Protein AF-A0AAW1GW75-F1 (afdb_monomer_lite)

InterPro domains:
  IPR006564 Zinc finger, PMZ-type [SM00575] (1-28)
  IPR007527 Zinc finger, SWIM-type [PF04434] (2-25)
  IPR007527 Zinc finger, SWIM-type [PS50966] (1-26)

Radius of gyration: 37.28 Å; chains: 1; bounding box: 77×62×95 Å

Foldseek 3Di:
DDDPVCCCVVPLADDPVNVVVCVVVVNPDDDPVSVDPVNDPPPPVVPVPPPDDPPPPPDDDPDPVNVVVVVVSVVVVVLCVVCVPDDPVSVVVVVVVVVVVVVVVVVVDPPQDPQNVVCVVVVHHDDPDDDDDPDDDDCDVPNDDDDDDPVVVVVVLVPDFFDQAPAPRDRHSDHVVPDPDPGDDD

pLDDT: mean 78.08, std 14.88, range [34.75, 95.62]

Secondary structure (DSSP, 8-state):
---TT-HHHHHSS--HHHHHHHHHTT--S--GGG--GGG-GGGGGGGGTTTS-----------HHHHHHHHHHHHHHHHHHHHHTS-HHHHHHHHHHHHHHHHHHHHHS----HHHHHHHHHTSPPPSS---PPPPPP--TT-SPPPPPHHHHHHHHHTSPPEE-TTT--EES--GGG-SSPP---

Structure (mmCIF, N/CA/C/O backbone):
data_AF-A0AAW1GW75-F1
#
_entry.id   AF-A0AAW1GW75-F1
#
loop_
_atom_site.group_PDB
_atom_site.id
_atom_site.type_symbol
_atom_site.label_atom_id
_atom_site.label_alt_id
_atom_site.label_comp_id
_atom_site.label_asym_id
_atom_site.label_entity_id
_atom_site.label_seq_id
_atom_site.pdbx_PDB_ins_code
_atom_site.Cartn_x
_atom_site.Cartn_y
_atom_site.Cartn_z
_atom_site.occupancy
_atom_site.B_iso_or_equiv
_atom_site.auth_seq_id
_atom_site.auth_comp_id
_atom_site.auth_asym_id
_atom_site.auth_atom_id
_atom_site.pdbx_PDB_model_num
ATOM 1 N N . MET A 1 1 ? -0.712 -32.432 -6.625 1.00 68.50 1 MET A N 1
ATOM 2 C CA . MET A 1 1 ? -0.057 -32.214 -7.936 1.00 68.50 1 MET A CA 1
ATOM 3 C C . MET A 1 1 ? 1.292 -31.550 -7.709 1.00 68.50 1 MET A C 1
ATOM 5 O O . MET A 1 1 ? 1.325 -30.547 -7.013 1.00 68.50 1 MET A O 1
ATOM 9 N N . ARG A 1 2 ? 2.397 -32.099 -8.228 1.00 79.31 2 ARG A N 1
ATOM 10 C CA . ARG A 1 2 ? 3.731 -31.467 -8.163 1.00 79.31 2 ARG A CA 1
ATOM 11 C C . ARG A 1 2 ? 4.250 -31.261 -9.582 1.00 79.31 2 ARG A C 1
ATOM 13 O O . ARG A 1 2 ? 4.258 -32.205 -10.364 1.00 79.31 2 ARG A O 1
ATOM 20 N N . CYS A 1 3 ? 4.660 -30.037 -9.910 1.00 86.75 3 CYS A N 1
ATOM 21 C CA . CYS A 1 3 ? 5.251 -29.702 -11.208 1.00 86.75 3 CYS A CA 1
ATOM 22 C C . CYS A 1 3 ? 6.766 -29.577 -11.067 1.00 86.75 3 CYS A C 1
ATOM 24 O O . CYS A 1 3 ? 7.247 -28.865 -10.188 1.00 86.75 3 CYS A O 1
ATOM 26 N N . SER A 1 4 ? 7.530 -30.153 -11.995 1.00 91.56 4 SER A N 1
ATOM 27 C CA . SE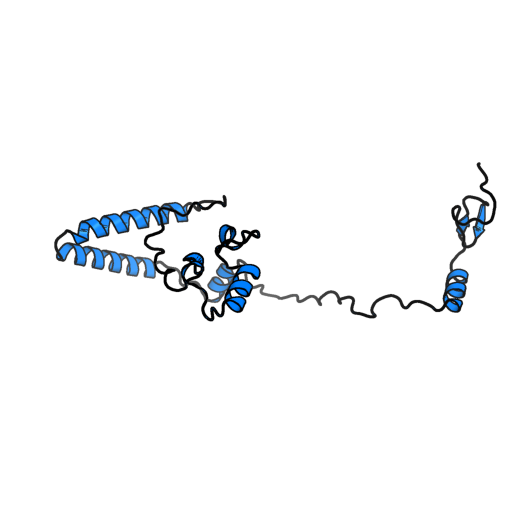R A 1 4 ? 8.989 -29.956 -12.066 1.00 91.56 4 SER A CA 1
ATOM 28 C C . SER A 1 4 ? 9.395 -28.481 -12.206 1.00 91.56 4 SER A C 1
ATOM 30 O O . SER A 1 4 ? 10.475 -28.088 -11.777 1.00 91.56 4 SER A O 1
ATOM 32 N N . CYS A 1 5 ? 8.503 -27.645 -12.744 1.00 91.94 5 CYS A N 1
ATOM 33 C CA . CYS A 1 5 ? 8.680 -26.204 -12.890 1.00 91.94 5 CYS A CA 1
ATOM 34 C C . CYS A 1 5 ? 8.676 -25.414 -11.569 1.00 91.94 5 CYS A C 1
ATOM 36 O O . CYS A 1 5 ? 9.102 -24.260 -11.557 1.00 91.94 5 CYS A O 1
ATOM 38 N N . ARG A 1 6 ? 8.171 -26.004 -10.477 1.00 87.44 6 ARG A N 1
ATOM 39 C CA . ARG A 1 6 ? 8.120 -25.430 -9.122 1.00 87.44 6 ARG A CA 1
ATOM 40 C C . ARG A 1 6 ? 7.476 -24.038 -8.985 1.00 87.44 6 ARG A C 1
ATOM 42 O O . ARG A 1 6 ? 7.757 -23.313 -8.034 1.00 87.44 6 ARG A O 1
ATOM 49 N N . LEU A 1 7 ? 6.657 -23.610 -9.950 1.00 87.06 7 LEU A N 1
ATOM 50 C CA . LEU A 1 7 ? 6.058 -22.268 -9.935 1.00 87.06 7 LEU A CA 1
ATOM 51 C C . LEU A 1 7 ? 5.052 -22.111 -8.791 1.00 87.06 7 LEU A C 1
ATOM 53 O O . LEU A 1 7 ? 4.994 -21.053 -8.171 1.00 87.06 7 LEU A O 1
ATOM 57 N N . TYR A 1 8 ? 4.291 -23.169 -8.507 1.00 86.69 8 TYR A N 1
ATOM 58 C CA . TYR A 1 8 ? 3.334 -23.170 -7.410 1.00 86.69 8 TYR A CA 1
ATOM 59 C C . TYR A 1 8 ? 4.057 -23.064 -6.065 1.00 86.69 8 TYR A C 1
ATOM 61 O O . TYR A 1 8 ? 3.688 -22.261 -5.222 1.00 86.69 8 TYR A O 1
ATOM 69 N N . GLU A 1 9 ? 5.159 -23.787 -5.902 1.00 85.69 9 GLU A N 1
ATOM 70 C CA . GLU A 1 9 ? 5.990 -23.764 -4.703 1.00 85.69 9 GLU A CA 1
ATOM 71 C C . GLU A 1 9 ? 6.686 -22.408 -4.498 1.00 85.69 9 GLU A C 1
ATOM 73 O O . GLU A 1 9 ? 6.898 -22.000 -3.362 1.00 85.69 9 GLU A O 1
ATOM 78 N N . ARG A 1 10 ? 7.031 -21.697 -5.580 1.00 83.38 10 ARG A N 1
ATOM 79 C CA . ARG A 1 10 ? 7.684 -20.376 -5.514 1.00 83.38 10 ARG A CA 1
ATOM 80 C C . ARG A 1 10 ? 6.701 -19.224 -5.311 1.00 83.38 10 ARG A C 1
ATOM 82 O O . ARG A 1 10 ? 6.972 -18.329 -4.521 1.00 83.38 10 ARG A O 1
ATOM 89 N N . ASN A 1 11 ? 5.581 -19.236 -6.033 1.00 82.38 11 ASN A N 1
ATOM 90 C CA . ASN A 1 11 ? 4.689 -18.076 -6.152 1.00 82.38 11 ASN A CA 1
ATOM 91 C C . ASN A 1 11 ? 3.269 -18.342 -5.623 1.00 82.38 11 ASN A C 1
ATOM 93 O O . ASN A 1 11 ? 2.452 -17.426 -5.560 1.00 82.38 11 ASN A O 1
ATOM 97 N N . GLY A 1 12 ? 2.935 -19.586 -5.274 1.00 81.75 12 GLY A N 1
ATOM 98 C CA . GLY A 1 12 ? 1.585 -19.987 -4.868 1.00 81.75 12 GLY A CA 1
ATOM 99 C C . GLY A 1 12 ? 0.558 -19.966 -6.003 1.00 81.75 12 GLY A C 1
ATOM 100 O O . GLY A 1 12 ? -0.633 -20.016 -5.721 1.00 81.75 12 GLY A O 1
ATOM 101 N N . ILE A 1 13 ? 0.997 -19.856 -7.265 1.00 85.94 13 ILE A N 1
ATOM 102 C CA . ILE A 1 13 ? 0.126 -19.798 -8.450 1.00 85.94 13 ILE A CA 1
ATOM 103 C C . ILE A 1 13 ? 0.293 -21.085 -9.271 1.00 85.94 13 ILE A C 1
ATOM 105 O O . ILE A 1 13 ? 1.431 -21.453 -9.592 1.00 85.94 13 ILE A O 1
ATOM 109 N N . PRO A 1 14 ? -0.802 -21.765 -9.658 1.00 88.75 14 PRO A N 1
ATOM 110 C CA . PRO A 1 14 ? -0.745 -22.895 -10.578 1.00 88.75 14 PRO A CA 1
ATOM 111 C C . PRO A 1 14 ? -0.081 -22.508 -11.901 1.00 88.75 14 PRO A C 1
ATOM 113 O O . PRO A 1 14 ? -0.445 -21.529 -12.547 1.00 88.75 14 PRO A O 1
ATOM 116 N N . CYS A 1 15 ? 0.910 -23.283 -12.332 1.00 91.31 15 CYS A N 1
ATOM 117 C CA . CYS A 1 15 ? 1.520 -23.077 -13.641 1.00 91.31 15 CYS A CA 1
ATOM 118 C C . CYS A 1 15 ? 0.630 -23.602 -14.766 1.00 91.31 15 CYS A C 1
ATOM 120 O O . CYS A 1 15 ? -0.220 -24.466 -14.553 1.00 91.31 15 CYS A O 1
ATOM 122 N N . ARG A 1 16 ? 0.944 -23.196 -16.003 1.00 92.56 16 ARG A N 1
ATOM 123 C CA . ARG A 1 16 ? 0.309 -23.747 -17.210 1.00 92.56 16 ARG A CA 1
ATOM 124 C C . ARG A 1 16 ? 0.314 -25.282 -17.265 1.00 92.56 16 ARG A C 1
ATOM 126 O O . ARG A 1 16 ? -0.621 -25.858 -17.794 1.00 92.56 16 ARG A O 1
ATOM 133 N N . HIS A 1 17 ? 1.335 -25.948 -16.711 1.00 94.00 17 HIS A N 1
ATOM 134 C CA . HIS A 1 17 ? 1.418 -27.414 -16.719 1.00 94.00 17 HIS A CA 1
ATOM 135 C C . HIS A 1 17 ? 0.390 -28.051 -15.776 1.00 94.00 17 HIS A C 1
ATOM 137 O O . HIS A 1 17 ? -0.215 -29.058 -16.120 1.00 94.00 17 HIS A O 1
ATOM 143 N N . ILE A 1 18 ? 0.183 -27.451 -14.599 1.00 91.06 18 ILE A N 1
ATOM 144 C CA . ILE A 1 18 ? -0.822 -27.897 -13.628 1.00 91.06 18 ILE A CA 1
ATOM 145 C C . ILE A 1 18 ? -2.223 -27.617 -14.175 1.00 91.06 18 ILE A C 1
ATOM 147 O O . ILE A 1 18 ? -3.067 -28.500 -14.131 1.00 91.06 18 ILE A O 1
ATOM 151 N N . LEU A 1 19 ? -2.448 -26.430 -14.749 1.00 90.69 19 LEU A N 1
ATOM 152 C CA . LEU A 1 19 ? -3.737 -26.072 -15.350 1.00 90.69 19 LEU A CA 1
ATOM 153 C C . LEU A 1 19 ? -4.100 -27.002 -16.513 1.00 90.69 19 LEU A C 1
ATOM 155 O O . LEU A 1 19 ? -5.224 -27.482 -16.586 1.00 90.69 19 LEU A O 1
ATOM 159 N N . TRP A 1 20 ? -3.135 -27.318 -17.378 1.00 91.56 20 TRP A N 1
ATOM 160 C CA . TRP A 1 20 ? -3.343 -28.269 -18.468 1.00 91.56 20 TRP A CA 1
ATOM 161 C C . TRP A 1 20 ? -3.660 -29.683 -17.953 1.00 91.56 20 TRP A C 1
ATOM 163 O O . TRP A 1 20 ? -4.583 -30.328 -18.443 1.00 91.56 20 TRP A O 1
ATOM 173 N N . LEU A 1 21 ? -2.973 -30.149 -16.904 1.00 91.00 21 LEU A N 1
ATOM 174 C CA . LEU A 1 21 ? -3.310 -31.418 -16.250 1.00 91.00 21 LEU A CA 1
ATOM 175 C C . LEU A 1 21 ? -4.742 -31.418 -15.697 1.00 91.00 21 LEU A C 1
ATOM 177 O O . LEU A 1 21 ? -5.448 -32.403 -15.887 1.00 91.00 21 LEU A O 1
ATOM 181 N N . CYS A 1 22 ? -5.192 -30.323 -15.074 1.00 88.88 22 CYS A N 1
ATOM 182 C CA . CYS A 1 22 ? -6.580 -30.192 -14.625 1.00 88.88 22 CYS A CA 1
ATOM 183 C C . CYS A 1 22 ? -7.557 -30.368 -15.795 1.00 88.88 22 CYS A C 1
ATOM 185 O O . CYS A 1 22 ? -8.478 -31.176 -15.697 1.00 88.88 22 CYS A O 1
ATOM 187 N N . THR A 1 23 ? -7.300 -29.710 -16.931 1.00 88.62 23 THR A N 1
ATOM 188 C CA . THR A 1 23 ? -8.148 -29.853 -18.126 1.00 88.62 23 THR A CA 1
ATOM 189 C C . THR A 1 23 ? -8.157 -31.277 -18.687 1.00 88.62 23 THR A C 1
ATOM 191 O O . THR A 1 23 ? -9.209 -31.773 -19.075 1.00 88.62 23 THR A O 1
ATOM 194 N N . CYS A 1 24 ? -7.020 -31.981 -18.676 1.00 90.19 24 CYS A N 1
ATOM 195 C CA . CYS A 1 24 ? -6.940 -33.370 -19.143 1.00 90.19 24 CYS A CA 1
ATOM 196 C C . CYS A 1 24 ? -7.684 -34.356 -18.237 1.00 90.19 24 CYS A C 1
ATOM 198 O O . CYS A 1 24 ? -8.121 -35.405 -18.701 1.00 90.19 24 CYS A O 1
ATOM 200 N N . HIS A 1 25 ? -7.817 -34.026 -16.954 1.00 88.56 25 HIS A N 1
ATOM 201 C CA . HIS A 1 25 ? -8.533 -34.834 -15.973 1.00 88.56 25 HIS A CA 1
ATOM 202 C C . HIS A 1 25 ? -10.004 -34.427 -15.802 1.00 88.56 25 HIS A C 1
ATOM 204 O O . HIS A 1 25 ? -10.659 -34.952 -14.905 1.00 88.56 25 HIS A O 1
ATOM 210 N N . GLY A 1 26 ? -10.529 -33.522 -16.639 1.00 89.44 26 GLY A N 1
ATOM 211 C CA . GLY A 1 26 ? -11.918 -33.057 -16.540 1.00 89.44 26 GLY A CA 1
ATOM 212 C C . GLY A 1 26 ? -12.206 -32.305 -15.239 1.00 89.44 26 GLY A C 1
ATOM 213 O O . GLY A 1 26 ? -13.305 -32.377 -14.704 1.00 89.44 26 GLY A O 1
ATOM 214 N N . ILE A 1 27 ? -11.189 -31.648 -14.679 1.00 88.94 27 ILE A N 1
ATOM 215 C CA . ILE A 1 27 ? -11.333 -30.812 -13.494 1.00 88.94 27 ILE A CA 1
ATOM 216 C C . ILE A 1 27 ? -11.732 -29.415 -13.973 1.00 88.94 27 ILE A C 1
ATOM 218 O O . ILE A 1 27 ? -10.880 -28.638 -14.410 1.00 88.94 27 ILE A O 1
ATO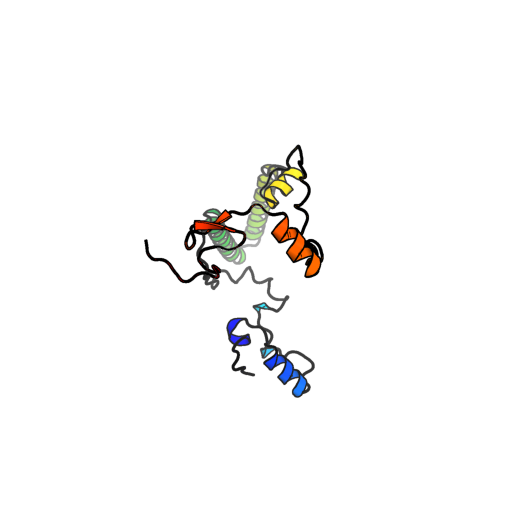M 222 N N . ASP A 1 28 ? -13.027 -29.122 -13.889 1.00 85.88 28 ASP A N 1
ATOM 223 C CA . ASP A 1 28 ? -13.613 -27.859 -14.359 1.00 85.88 28 ASP A CA 1
ATOM 224 C C . ASP A 1 28 ? -13.390 -26.691 -13.383 1.00 85.88 28 ASP A C 1
ATOM 226 O O . ASP A 1 28 ? -13.412 -25.524 -13.774 1.00 85.88 28 ASP A O 1
ATOM 230 N N . GLU A 1 29 ? -13.103 -26.997 -12.115 1.00 86.50 29 GLU A N 1
ATOM 231 C CA . GLU A 1 29 ? -12.810 -26.013 -11.075 1.00 86.50 29 GLU A CA 1
ATOM 232 C C . GLU A 1 29 ? -11.399 -26.190 -10.525 1.00 86.50 29 GLU A C 1
ATOM 234 O O . GLU A 1 29 ? -10.960 -27.300 -10.233 1.00 86.50 29 GLU A O 1
ATOM 239 N N . ILE A 1 30 ? -10.679 -25.084 -10.320 1.00 83.94 30 ILE A N 1
ATOM 240 C CA . ILE A 1 30 ? -9.340 -25.136 -9.725 1.00 83.94 30 ILE A CA 1
ATOM 241 C C . ILE A 1 30 ? -9.445 -25.750 -8.317 1.00 83.94 30 ILE A C 1
ATOM 243 O O . ILE A 1 30 ? -10.107 -25.167 -7.457 1.00 83.94 30 ILE A O 1
ATOM 247 N N . PRO A 1 31 ? -8.761 -26.879 -8.038 1.00 85.06 31 PRO A N 1
ATOM 248 C CA . PRO A 1 31 ? -8.809 -27.514 -6.729 1.00 85.06 31 PRO A CA 1
ATOM 249 C C . PRO A 1 31 ? -8.433 -26.547 -5.609 1.00 85.06 31 PRO A C 1
ATOM 251 O O . PRO A 1 31 ? -7.427 -25.845 -5.704 1.00 85.06 31 PRO A O 1
ATOM 254 N N . SER A 1 32 ? -9.166 -26.584 -4.497 1.00 80.44 32 SER A N 1
ATOM 255 C CA . SER A 1 32 ? -8.901 -25.740 -3.321 1.00 80.44 32 SER A CA 1
ATOM 256 C C . SER A 1 32 ? -7.472 -25.881 -2.781 1.00 80.44 32 SER A C 1
ATOM 258 O O . SER A 1 32 ? -6.880 -24.911 -2.323 1.00 80.44 32 SER A O 1
ATOM 260 N N . SER A 1 33 ? -6.861 -27.061 -2.932 1.00 81.31 33 SER A N 1
ATOM 261 C CA . SER A 1 33 ? -5.444 -27.312 -2.610 1.00 81.31 33 SER A CA 1
ATOM 262 C C . SER A 1 33 ? -4.433 -26.470 -3.408 1.00 81.31 33 SER A C 1
ATOM 264 O O . SER A 1 33 ? -3.265 -26.399 -3.021 1.00 81.31 33 SER A O 1
ATOM 266 N N . LEU A 1 34 ? -4.866 -25.855 -4.512 1.00 81.06 34 LEU A N 1
ATOM 267 C CA . LEU A 1 34 ? -4.099 -24.953 -5.372 1.00 81.06 34 LEU A CA 1
ATOM 268 C C . LEU A 1 34 ? -4.460 -23.469 -5.166 1.00 81.06 34 LEU A C 1
ATOM 270 O O . LEU A 1 34 ? -3.813 -22.599 -5.750 1.00 81.06 34 LEU A O 1
ATOM 274 N N . LEU A 1 35 ? -5.467 -23.170 -4.340 1.00 79.38 35 LEU A N 1
ATOM 275 C CA . LEU A 1 35 ? -5.884 -21.815 -3.986 1.00 79.38 35 LEU A CA 1
ATOM 276 C C . LEU A 1 35 ? -5.186 -21.389 -2.688 1.00 79.38 35 LEU A C 1
ATOM 278 O O . LEU A 1 35 ? -5.682 -21.593 -1.582 1.00 79.38 35 LEU A O 1
ATOM 282 N N . GLY A 1 36 ? -3.990 -20.812 -2.815 1.00 72.75 36 GLY A N 1
ATOM 283 C CA . GLY A 1 36 ? -3.256 -20.279 -1.666 1.00 72.75 36 GLY A CA 1
ATOM 284 C C . GLY A 1 36 ? -3.942 -19.051 -1.053 1.00 72.75 36 GLY A C 1
ATOM 285 O O . GLY A 1 36 ? -4.496 -18.225 -1.777 1.00 72.75 36 GLY A O 1
ATOM 286 N N . ARG A 1 37 ? -3.821 -18.869 0.275 1.00 68.50 37 ARG A N 1
ATOM 287 C CA . ARG A 1 37 ? -4.393 -17.713 1.009 1.00 68.50 37 ARG A CA 1
ATOM 288 C C . ARG A 1 37 ? -4.011 -16.354 0.414 1.00 68.50 37 ARG A C 1
ATOM 290 O O . ARG A 1 37 ? -4.802 -15.426 0.466 1.00 68.50 37 ARG A O 1
ATOM 297 N N . ARG A 1 38 ? -2.827 -16.260 -0.204 1.00 68.06 38 ARG A N 1
ATOM 298 C CA . ARG A 1 38 ? -2.340 -15.062 -0.912 1.00 68.06 38 ARG A CA 1
ATOM 299 C C . ARG A 1 38 ? -3.279 -14.592 -2.037 1.00 68.06 38 ARG A C 1
ATOM 301 O O . ARG A 1 38 ? -3.266 -13.413 -2.364 1.00 68.06 38 ARG A O 1
A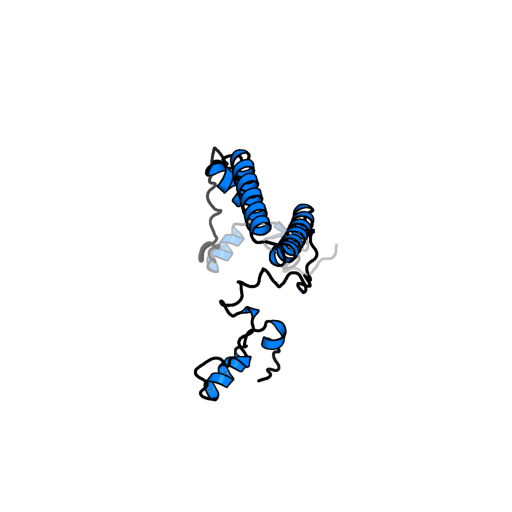TOM 308 N N . TRP A 1 39 ? -4.052 -15.498 -2.636 1.00 72.12 39 TRP A N 1
ATOM 309 C CA . TRP A 1 39 ? -4.834 -15.252 -3.854 1.00 72.12 39 TRP A CA 1
ATOM 310 C C . TRP A 1 39 ? -6.350 -15.246 -3.624 1.00 72.12 39 TRP A C 1
ATOM 312 O O . TRP A 1 39 ? -7.106 -14.963 -4.552 1.00 72.12 39 TRP A O 1
ATOM 322 N N . LEU A 1 40 ? -6.805 -15.539 -2.403 1.00 72.62 40 LEU A N 1
ATOM 323 C CA . LEU A 1 40 ? -8.218 -15.494 -2.035 1.00 72.62 40 LEU A CA 1
ATOM 324 C C . LEU A 1 40 ? -8.575 -14.101 -1.501 1.00 72.62 40 LEU A C 1
ATOM 326 O O . LEU A 1 40 ? -7.936 -13.589 -0.585 1.00 72.62 40 LEU A O 1
ATOM 330 N N . LYS A 1 41 ? -9.629 -13.496 -2.064 1.00 60.25 41 LYS A N 1
ATOM 331 C CA . LYS A 1 41 ? -10.116 -12.156 -1.688 1.00 60.25 41 LYS A CA 1
ATOM 332 C C . LYS A 1 41 ? -10.622 -12.090 -0.237 1.00 60.25 41 LYS A C 1
ATOM 334 O O . LYS A 1 41 ? -10.531 -11.040 0.390 1.00 60.25 41 LYS A O 1
ATOM 339 N N . GLU A 1 42 ? -11.125 -13.202 0.300 1.00 55.09 42 GLU A N 1
ATOM 340 C CA . GLU A 1 42 ? -11.875 -13.245 1.566 1.00 55.09 42 GLU A CA 1
ATOM 341 C C . GLU A 1 42 ? -11.033 -13.241 2.856 1.00 55.09 42 GLU A C 1
ATOM 343 O O . GLU A 1 42 ? -11.591 -13.381 3.937 1.00 55.09 42 GLU A O 1
ATOM 348 N N . GLN A 1 43 ? -9.712 -13.038 2.803 1.00 50.31 43 GLN A N 1
ATOM 349 C CA . GLN A 1 43 ? -8.887 -12.966 4.027 1.00 50.31 43 GLN A CA 1
ATOM 350 C C . GLN A 1 43 ? -7.911 -11.784 4.094 1.00 50.31 43 GLN A C 1
ATOM 352 O O . GLN A 1 43 ? -7.046 -11.747 4.963 1.00 50.31 43 GLN A O 1
ATOM 357 N N . VAL A 1 44 ? -8.090 -10.746 3.269 1.00 47.38 44 VAL A N 1
ATOM 358 C CA . VAL A 1 44 ? -7.381 -9.461 3.478 1.00 47.38 44 VAL A CA 1
ATOM 359 C C . VAL A 1 44 ? -7.981 -8.662 4.659 1.00 47.38 44 VAL A C 1
ATOM 361 O O . VAL A 1 44 ? -7.498 -7.589 5.002 1.00 47.38 44 VAL A O 1
ATOM 364 N N . CYS A 1 45 ? -8.997 -9.194 5.349 1.00 41.75 45 CYS A N 1
ATOM 365 C CA . CYS A 1 45 ? -9.535 -8.611 6.583 1.00 41.75 45 CYS A CA 1
ATOM 366 C C . CYS A 1 45 ? -8.785 -9.025 7.863 1.00 41.75 45 CYS A C 1
ATOM 368 O O . CYS A 1 45 ? -9.122 -8.522 8.928 1.00 41.75 45 CYS A O 1
ATOM 370 N N . ASP A 1 46 ? -7.738 -9.854 7.775 1.00 42.06 46 ASP A N 1
ATOM 371 C CA . ASP A 1 46 ? -6.938 -10.287 8.937 1.00 42.06 46 ASP A CA 1
ATOM 372 C C . ASP A 1 46 ? -5.640 -9.478 9.138 1.00 42.06 46 ASP A C 1
ATOM 374 O O . ASP A 1 46 ? -4.687 -9.910 9.793 1.00 42.06 46 ASP A O 1
ATOM 378 N N . ILE A 1 47 ? -5.602 -8.244 8.618 1.00 45.06 47 ILE A N 1
ATOM 379 C CA . ILE A 1 47 ? -4.531 -7.275 8.924 1.00 45.06 47 ILE A CA 1
ATOM 380 C C . ILE A 1 47 ? -4.474 -6.983 10.442 1.00 45.06 47 ILE A C 1
ATOM 382 O O . ILE A 1 47 ? -3.443 -6.551 10.947 1.00 45.06 47 ILE A O 1
ATOM 386 N N . GLY A 1 48 ? -5.534 -7.304 11.197 1.00 41.03 48 GLY A N 1
ATOM 387 C CA . GLY A 1 48 ? -5.559 -7.211 12.659 1.00 41.03 48 GLY A CA 1
ATOM 388 C C . GLY A 1 48 ? -4.862 -8.348 13.423 1.00 41.03 48 GLY A C 1
ATOM 389 O O . GLY A 1 48 ? -4.626 -8.181 14.614 1.00 41.03 48 GLY A O 1
ATOM 390 N N . GLN A 1 49 ? -4.518 -9.481 12.793 1.00 42.00 49 GLN A N 1
ATOM 391 C CA . GLN A 1 49 ? -3.893 -10.629 13.486 1.00 42.00 49 GLN A CA 1
ATOM 392 C C . GLN A 1 49 ? -2.507 -11.022 12.941 1.00 42.00 49 GLN A C 1
ATOM 394 O O . GLN A 1 49 ? -1.773 -11.765 13.588 1.00 42.00 49 GLN A O 1
ATOM 399 N N . SER A 1 50 ? -2.082 -10.478 11.796 1.00 36.78 50 SER A N 1
ATOM 400 C CA . SER A 1 50 ? -0.797 -10.805 11.155 1.00 36.78 50 SER A CA 1
ATOM 401 C C . SER A 1 50 ? 0.341 -9.815 11.474 1.00 36.78 50 SER A C 1
ATOM 403 O O . SER A 1 50 ? 1.175 -9.527 10.615 1.00 36.78 50 SER A O 1
ATOM 405 N N . VAL A 1 51 ? 0.438 -9.299 12.702 1.00 42.22 51 VAL A N 1
ATOM 406 C CA . VAL A 1 51 ? 1.647 -8.554 13.124 1.00 42.22 51 VAL A CA 1
ATOM 407 C C . VAL A 1 51 ? 2.808 -9.510 13.448 1.00 42.22 51 VAL A C 1
ATOM 409 O O . VAL A 1 51 ? 3.962 -9.095 13.487 1.00 42.22 51 VAL A O 1
ATOM 412 N N . GLN A 1 52 ? 2.551 -10.813 13.605 1.00 40.22 52 GLN A N 1
ATOM 413 C CA . GLN A 1 52 ? 3.546 -11.732 14.166 1.00 40.22 52 GLN A CA 1
ATOM 414 C C . GLN A 1 52 ? 4.363 -12.556 13.156 1.00 40.22 52 GLN A C 1
ATOM 416 O O . GLN A 1 52 ? 5.239 -13.300 13.584 1.00 40.22 52 GLN A O 1
ATOM 421 N N . GLN A 1 53 ? 4.148 -12.444 11.836 1.00 36.84 53 GLN A N 1
ATOM 422 C CA . GLN A 1 53 ? 4.900 -13.297 10.895 1.00 36.84 53 GLN A CA 1
ATOM 423 C C . GLN A 1 53 ? 5.223 -12.708 9.518 1.00 36.84 53 GLN A C 1
ATOM 425 O O . GLN A 1 53 ? 5.539 -13.453 8.588 1.00 36.84 53 GLN A O 1
ATOM 430 N N . ILE A 1 54 ? 5.214 -11.382 9.366 1.00 39.66 54 ILE A N 1
ATOM 431 C CA . ILE A 1 54 ? 5.808 -10.791 8.166 1.00 39.66 54 ILE A CA 1
ATOM 432 C C . ILE A 1 54 ? 7.326 -10.721 8.368 1.00 39.66 54 ILE A C 1
ATOM 434 O O . ILE A 1 54 ? 7.872 -9.702 8.784 1.00 39.66 54 ILE A O 1
ATOM 438 N N . GLU A 1 55 ? 8.019 -11.814 8.036 1.00 38.09 55 GLU A N 1
ATOM 439 C CA . GLU A 1 55 ? 9.403 -11.726 7.568 1.00 38.09 55 GLU A CA 1
ATOM 440 C C . GLU A 1 55 ? 9.404 -10.907 6.267 1.00 38.09 55 GLU A C 1
ATOM 442 O O . GLU A 1 55 ? 9.318 -11.432 5.153 1.00 38.09 55 GLU A O 1
ATOM 447 N N . LEU A 1 56 ? 9.463 -9.581 6.411 1.00 38.56 56 LEU A N 1
ATOM 448 C CA . LEU A 1 56 ? 9.809 -8.670 5.330 1.00 38.56 56 LEU A CA 1
ATOM 449 C C . LEU A 1 56 ? 11.291 -8.868 5.009 1.00 38.56 56 LEU A C 1
ATOM 451 O O . LEU A 1 56 ? 12.171 -8.148 5.477 1.00 38.56 56 LEU A O 1
ATOM 455 N N . SER A 1 57 ? 11.556 -9.846 4.148 1.00 38.59 57 SER A N 1
ATOM 456 C CA . SER A 1 57 ? 12.750 -9.885 3.307 1.00 38.59 57 SER A CA 1
ATOM 457 C C . SER A 1 57 ? 12.666 -8.781 2.250 1.00 38.59 57 SER A C 1
ATOM 459 O O . SER A 1 57 ? 12.511 -9.014 1.058 1.00 38.59 57 SER A O 1
ATOM 461 N N . SER A 1 58 ? 12.774 -7.542 2.713 1.00 34.75 58 SER A N 1
ATOM 462 C CA . SER A 1 58 ? 13.222 -6.400 1.927 1.00 34.75 58 SER A CA 1
ATOM 463 C C . SER A 1 58 ? 13.583 -5.305 2.918 1.00 34.75 58 SER A C 1
ATOM 465 O O . SER A 1 58 ? 12.722 -4.575 3.408 1.00 34.75 58 SER A O 1
ATOM 467 N N . VAL A 1 59 ? 14.871 -5.221 3.247 1.00 46.41 59 VAL A N 1
ATOM 468 C CA . VAL A 1 59 ? 15.458 -4.025 3.853 1.00 46.41 59 VAL A CA 1
ATOM 469 C C . VAL A 1 59 ? 15.009 -2.840 3.008 1.00 46.41 59 VAL A C 1
ATOM 471 O O . VAL A 1 59 ? 15.377 -2.825 1.841 1.00 46.41 59 VAL A O 1
ATOM 474 N N . GLN A 1 60 ? 14.219 -1.919 3.571 1.00 45.38 60 GLN A N 1
ATOM 475 C CA . GLN A 1 60 ? 14.438 -0.465 3.551 1.00 45.38 60 GLN A CA 1
ATOM 476 C C . GLN A 1 60 ? 13.512 0.214 4.582 1.00 45.38 60 GLN A C 1
ATOM 478 O O . GLN A 1 60 ? 12.298 0.221 4.433 1.00 45.38 60 GLN A O 1
ATOM 483 N N . ILE A 1 61 ? 14.154 0.777 5.614 1.00 45.94 61 ILE A N 1
ATOM 484 C CA . ILE A 1 61 ? 13.693 1.840 6.522 1.00 45.94 61 ILE A CA 1
ATOM 485 C C . ILE A 1 61 ? 12.383 1.533 7.268 1.00 45.94 61 ILE A C 1
ATOM 487 O O . ILE A 1 61 ? 11.290 1.821 6.792 1.00 45.94 61 ILE A O 1
ATOM 491 N N . GLN A 1 62 ? 12.495 1.037 8.507 1.00 52.72 62 GLN A N 1
ATOM 492 C CA . GLN A 1 62 ? 11.430 1.298 9.474 1.00 52.72 62 GLN A CA 1
ATOM 493 C C . GLN A 1 62 ? 11.399 2.812 9.694 1.00 52.72 62 GLN A C 1
ATOM 495 O O . GLN A 1 62 ? 12.237 3.362 10.405 1.00 52.72 62 GLN A O 1
ATOM 500 N N . ASP A 1 63 ? 10.482 3.488 9.006 1.00 68.19 63 ASP A N 1
ATOM 501 C CA . ASP A 1 63 ? 10.120 4.866 9.303 1.00 68.19 63 ASP A CA 1
ATOM 502 C C . ASP A 1 63 ? 9.834 4.951 10.813 1.00 68.19 63 ASP A C 1
ATOM 504 O O . ASP A 1 63 ? 9.106 4.111 11.351 1.00 68.19 63 ASP A O 1
ATOM 508 N N . GLY A 1 64 ? 10.423 5.920 11.524 1.00 78.31 64 GLY A N 1
ATOM 509 C CA . GLY A 1 64 ? 10.204 6.086 12.967 1.00 78.31 64 GLY A CA 1
ATOM 510 C C . GLY A 1 64 ? 8.712 6.184 13.299 1.00 78.31 64 GLY A C 1
ATOM 511 O O . GLY A 1 64 ? 8.259 5.656 14.314 1.00 78.31 64 GLY A O 1
ATOM 512 N N . ARG A 1 65 ? 7.920 6.735 12.369 1.00 82.19 65 ARG A N 1
ATOM 513 C CA . ARG A 1 65 ? 6.457 6.743 12.438 1.00 82.19 65 ARG A CA 1
ATOM 514 C C . ARG A 1 65 ? 5.851 5.338 12.473 1.00 82.19 65 ARG A C 1
ATOM 516 O O . ARG A 1 65 ? 4.905 5.113 13.219 1.00 82.19 65 ARG A O 1
ATOM 523 N N . GLN A 1 66 ? 6.367 4.396 11.685 1.00 80.06 66 GLN A N 1
ATOM 524 C CA . GLN A 1 66 ? 5.863 3.021 11.630 1.00 80.06 66 GLN A CA 1
ATOM 525 C C . GLN A 1 66 ? 6.123 2.271 12.943 1.00 80.06 66 GLN A C 1
ATOM 527 O O . GLN A 1 66 ? 5.266 1.507 13.395 1.00 80.06 66 GLN A O 1
ATOM 532 N N . ILE A 1 67 ? 7.275 2.508 13.578 1.00 84.00 67 ILE A N 1
ATOM 533 C CA . ILE A 1 67 ? 7.610 1.930 14.888 1.00 84.00 67 ILE A CA 1
ATOM 534 C C . ILE A 1 67 ? 6.644 2.450 15.953 1.00 84.00 67 ILE A C 1
ATOM 536 O O . ILE A 1 67 ? 6.026 1.654 16.660 1.00 84.00 67 ILE A O 1
ATOM 540 N N . GLU A 1 68 ? 6.467 3.769 16.036 1.00 86.56 68 GLU A N 1
ATOM 541 C CA . GLU A 1 68 ? 5.556 4.385 17.008 1.00 86.56 68 GLU A CA 1
ATOM 542 C C . GLU A 1 68 ? 4.098 3.977 16.770 1.00 86.56 68 GLU A C 1
ATOM 544 O O . GLU A 1 68 ? 3.377 3.671 17.717 1.00 86.56 68 GLU A O 1
ATOM 549 N N . MET A 1 69 ? 3.677 3.852 15.508 1.00 86.88 69 MET A N 1
ATOM 550 C CA . MET A 1 69 ? 2.347 3.340 15.172 1.00 86.88 69 MET A CA 1
ATOM 551 C C . MET A 1 69 ? 2.159 1.897 15.656 1.00 86.88 69 MET A C 1
ATOM 553 O O . MET A 1 69 ? 1.104 1.549 16.176 1.00 86.88 69 MET A O 1
ATOM 557 N N . THR A 1 70 ? 3.186 1.055 15.524 1.00 84.19 70 THR A N 1
ATOM 558 C CA . THR A 1 70 ? 3.136 -0.342 15.983 1.00 84.19 70 THR A CA 1
ATOM 559 C C . THR A 1 70 ? 3.034 -0.428 17.509 1.00 84.19 70 THR A C 1
ATOM 561 O O . THR A 1 70 ? 2.238 -1.217 18.021 1.00 84.19 70 THR A O 1
ATOM 564 N N . LYS A 1 71 ? 3.784 0.407 18.243 1.00 89.81 71 LYS A N 1
ATOM 565 C CA . LYS A 1 71 ? 3.680 0.508 19.710 1.00 89.81 71 LYS A CA 1
ATOM 566 C C . LYS A 1 71 ? 2.283 0.955 20.140 1.00 89.81 71 LYS A C 1
ATOM 568 O O . LYS A 1 71 ? 1.665 0.286 20.961 1.00 89.81 71 LYS A O 1
ATOM 573 N N . LEU A 1 72 ? 1.756 2.009 19.512 1.00 92.38 72 LEU A N 1
ATOM 574 C CA . LEU A 1 72 ? 0.408 2.512 19.778 1.00 92.38 72 LEU A CA 1
ATOM 575 C C . LEU A 1 72 ? -0.652 1.420 19.591 1.00 92.38 72 LEU A C 1
ATOM 577 O O . LEU A 1 72 ? -1.517 1.246 20.447 1.00 92.38 72 LEU A O 1
ATOM 581 N N . TRP A 1 73 ? -0.581 0.664 18.493 1.00 89.88 73 TRP A N 1
ATOM 582 C CA . TRP A 1 73 ? -1.504 -0.447 18.260 1.00 89.88 73 TRP A CA 1
ATOM 583 C C . TRP A 1 73 ? -1.410 -1.510 19.352 1.00 89.88 73 TRP A C 1
ATOM 585 O O . TRP A 1 73 ? -2.442 -1.936 19.869 1.00 89.88 73 TRP A O 1
ATOM 595 N N . SER A 1 74 ? -0.194 -1.906 19.735 1.00 88.81 74 SER A N 1
ATOM 596 C CA . SER A 1 74 ? 0.023 -2.851 20.835 1.00 88.81 74 SER A CA 1
ATOM 597 C C . SER A 1 74 ? -0.634 -2.367 22.131 1.00 88.81 74 SER A C 1
ATOM 599 O O . SER A 1 74 ? -1.376 -3.125 22.758 1.00 88.81 74 SER A O 1
ATOM 601 N N . ASP A 1 75 ? -0.428 -1.106 22.505 1.00 91.94 75 ASP A N 1
ATOM 602 C CA . ASP A 1 75 ? -0.977 -0.546 23.742 1.00 91.94 75 ASP A CA 1
ATOM 603 C C . ASP A 1 75 ? -2.509 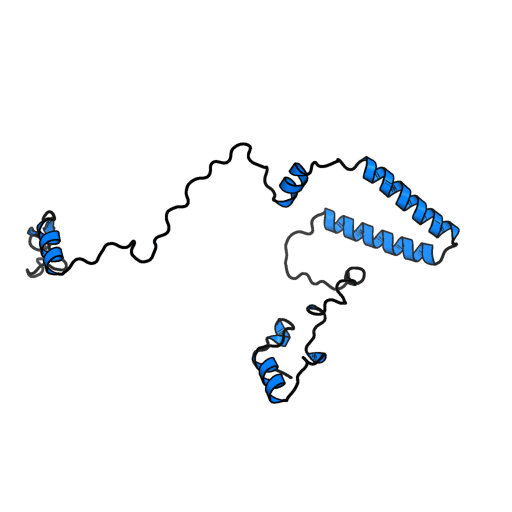-0.465 23.710 1.00 91.94 75 ASP A C 1
ATOM 605 O O . ASP A 1 75 ? -3.171 -0.801 24.696 1.00 91.94 75 ASP A O 1
ATOM 609 N N . ILE A 1 76 ? -3.099 -0.101 22.564 1.00 92.88 76 ILE A N 1
ATOM 610 C CA . ILE A 1 76 ? -4.557 -0.112 22.374 1.00 92.88 76 ILE A CA 1
ATOM 611 C C . ILE A 1 76 ? -5.102 -1.529 22.558 1.00 92.88 76 ILE A C 1
ATOM 613 O O . ILE A 1 76 ? -6.058 -1.722 23.308 1.00 92.88 76 ILE A O 1
ATOM 617 N N . HIS A 1 77 ? -4.497 -2.529 21.913 1.00 88.06 77 HIS A N 1
ATOM 618 C CA . HIS A 1 77 ? -4.948 -3.916 22.025 1.00 88.06 77 HIS A CA 1
ATOM 619 C C . HIS A 1 77 ? -4.857 -4.440 23.459 1.00 88.06 77 HIS A C 1
ATOM 621 O O . HIS A 1 77 ? -5.807 -5.057 23.945 1.00 88.06 77 HIS A O 1
ATOM 627 N N . GLN A 1 78 ? -3.754 -4.159 24.157 1.00 92.06 78 GLN A N 1
ATOM 628 C CA . GLN A 1 78 ? -3.601 -4.523 25.564 1.00 92.06 78 GLN A CA 1
ATOM 629 C C . GLN A 1 78 ? -4.673 -3.850 26.425 1.00 92.06 78 GLN A C 1
ATOM 631 O O . GLN A 1 78 ? -5.349 -4.519 27.205 1.00 92.06 78 GLN A O 1
ATOM 636 N N . THR A 1 79 ? -4.893 -2.547 26.237 1.00 90.62 79 THR A N 1
ATOM 637 C CA . THR A 1 79 ? -5.897 -1.774 26.9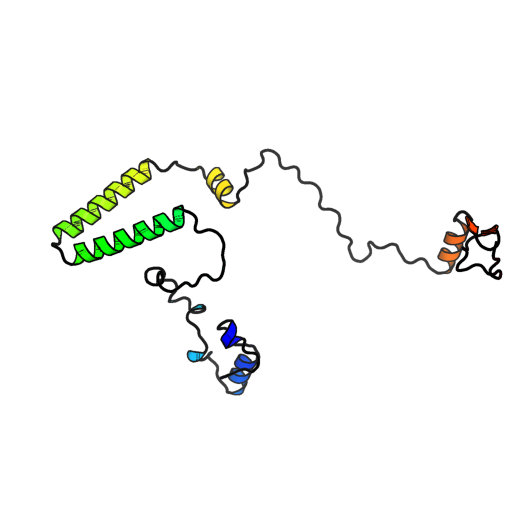82 1.00 90.62 79 THR A CA 1
ATOM 638 C C . THR A 1 79 ? -7.304 -2.327 26.771 1.00 90.62 79 THR A C 1
ATOM 640 O O . THR A 1 79 ? -8.037 -2.535 27.736 1.00 90.62 79 THR A O 1
ATOM 643 N N . VAL A 1 80 ? -7.673 -2.632 25.525 1.00 91.25 80 VAL A N 1
ATOM 644 C CA . VAL A 1 80 ? -8.967 -3.248 25.199 1.00 91.25 80 VAL A CA 1
ATOM 645 C C . VAL A 1 80 ? -9.106 -4.608 25.879 1.00 91.25 80 VAL A C 1
ATOM 647 O O . VAL A 1 80 ? -10.137 -4.863 26.495 1.00 91.25 80 VAL A O 1
ATOM 650 N N . ALA A 1 81 ? -8.066 -5.446 25.856 1.00 90.25 81 ALA A N 1
ATOM 651 C CA . ALA A 1 81 ? -8.087 -6.744 26.529 1.00 90.25 81 ALA A CA 1
ATOM 652 C C . ALA A 1 81 ? -8.258 -6.618 28.058 1.00 90.25 81 ALA A C 1
ATOM 654 O O . ALA A 1 81 ? -8.912 -7.457 28.681 1.00 90.25 81 ALA A O 1
ATOM 655 N N . PHE A 1 82 ? -7.689 -5.587 28.689 1.00 89.12 82 PHE A N 1
ATOM 656 C CA . PHE A 1 82 ? -7.906 -5.324 30.116 1.00 89.12 82 PHE A CA 1
ATOM 657 C C . PHE A 1 82 ? -9.334 -4.846 30.403 1.00 89.12 82 PHE A C 1
ATOM 659 O O . PHE A 1 82 ? -9.971 -5.337 31.334 1.00 89.12 82 PHE A O 1
ATOM 666 N N . VAL A 1 83 ? -9.849 -3.917 29.595 1.00 90.81 83 VAL A N 1
ATOM 667 C CA . VAL A 1 83 ? -11.167 -3.297 29.801 1.00 90.81 83 VAL A CA 1
ATOM 668 C C . VAL A 1 83 ? -12.320 -4.246 29.460 1.00 90.81 83 VAL A C 1
ATOM 670 O O . VAL A 1 83 ? -13.354 -4.192 30.118 1.00 90.81 83 VAL A O 1
ATOM 673 N N . GLU A 1 84 ? -12.136 -5.171 28.516 1.00 85.94 84 GLU A N 1
ATOM 674 C CA . GLU A 1 84 ? -13.107 -6.230 28.190 1.00 85.94 84 GLU A CA 1
ATOM 675 C C . GLU A 1 84 ? -13.462 -7.096 29.408 1.00 85.94 84 GLU A C 1
ATOM 677 O O . GLU A 1 84 ? -14.598 -7.537 29.562 1.00 85.94 84 GLU A O 1
ATOM 682 N N . ARG A 1 85 ? -12.496 -7.307 30.308 1.00 85.75 85 ARG A N 1
ATOM 683 C CA . ARG A 1 85 ? -12.679 -8.082 31.545 1.00 85.75 85 ARG A CA 1
ATOM 684 C C . ARG A 1 85 ? -13.186 -7.233 32.716 1.00 85.75 85 ARG A C 1
ATOM 686 O O . ARG A 1 85 ? -13.357 -7.759 33.814 1.00 85.75 85 ARG A O 1
ATOM 693 N N . ALA A 1 86 ? -13.376 -5.932 32.510 1.00 86.50 86 ALA A N 1
ATOM 694 C CA . ALA A 1 86 ? -13.787 -4.987 33.536 1.00 86.50 86 ALA A CA 1
ATOM 695 C C . ALA A 1 86 ? -15.303 -4.714 33.498 1.00 86.50 86 ALA A C 1
ATOM 697 O O . ALA A 1 86 ? -16.065 -5.331 32.757 1.00 86.50 86 ALA A O 1
ATOM 698 N N . GLN A 1 87 ? -15.763 -3.787 34.340 1.00 89.81 87 GLN A N 1
ATOM 699 C CA . GLN A 1 87 ? -17.165 -3.371 34.381 1.00 89.81 87 GLN A CA 1
ATOM 700 C C . GLN A 1 87 ? -17.538 -2.568 33.126 1.00 89.81 87 GLN A C 1
ATOM 702 O O . GLN A 1 87 ? -16.716 -1.831 32.581 1.00 89.81 87 GLN A O 1
ATOM 707 N N . LEU A 1 88 ? -18.803 -2.661 32.703 1.00 89.88 88 LEU A N 1
ATOM 708 C CA . LEU A 1 88 ? -19.319 -1.985 31.504 1.00 89.88 88 LEU A CA 1
ATOM 709 C C . LEU A 1 88 ? -19.078 -0.463 31.518 1.00 89.88 88 LEU A C 1
ATOM 711 O O . LEU A 1 88 ? -18.857 0.133 30.466 1.00 89.88 88 LEU A O 1
ATOM 715 N N . THR A 1 89 ? -19.070 0.160 32.699 1.00 91.94 89 THR A N 1
ATOM 716 C CA . THR A 1 89 ? -18.739 1.583 32.884 1.00 91.94 89 THR A CA 1
ATOM 717 C C . THR A 1 89 ? -17.364 1.930 32.314 1.00 91.94 89 THR A C 1
ATOM 719 O O . THR A 1 89 ? -17.243 2.907 31.582 1.00 91.94 89 THR A O 1
ATOM 722 N N . ASN A 1 90 ? -16.361 1.078 32.534 1.00 89.56 90 ASN A N 1
ATOM 723 C CA . ASN A 1 90 ? -14.988 1.297 32.073 1.00 89.56 90 ASN A CA 1
ATOM 724 C C . ASN A 1 90 ? -14.884 1.193 30.543 1.00 89.56 90 ASN A C 1
ATOM 726 O O . ASN A 1 90 ? -14.137 1.938 29.910 1.00 89.56 90 ASN A O 1
ATOM 730 N N . VAL A 1 91 ? -15.671 0.298 29.933 1.00 90.94 91 VAL A N 1
ATOM 731 C CA . VAL A 1 91 ? -15.773 0.172 28.469 1.00 90.94 91 VAL A CA 1
ATOM 732 C C . VAL A 1 91 ? -16.346 1.459 27.871 1.00 90.94 91 VAL A C 1
ATOM 734 O O . VAL A 1 91 ? -15.795 2.009 26.917 1.00 90.94 91 VAL A O 1
ATOM 737 N N . VAL A 1 92 ? -17.436 1.969 28.453 1.00 93.19 92 VAL A N 1
ATOM 738 C CA . VAL A 1 92 ? -18.090 3.202 27.995 1.00 93.19 92 VAL A CA 1
ATOM 739 C C . VAL A 1 92 ? -17.172 4.414 28.179 1.00 93.19 92 VAL A C 1
ATOM 741 O O . VAL A 1 92 ? -17.073 5.244 27.272 1.00 93.19 92 VAL A O 1
ATOM 744 N N . GLU A 1 93 ? -16.462 4.506 29.303 1.00 94.31 93 GLU A N 1
ATOM 745 C CA . GLU A 1 93 ? -15.479 5.564 29.564 1.00 94.31 93 GLU A CA 1
ATOM 746 C C . GLU A 1 93 ? -14.334 5.562 28.546 1.00 94.31 93 GLU A C 1
ATOM 748 O O . GLU A 1 93 ? -14.011 6.618 27.989 1.00 94.31 93 GLU A O 1
ATOM 753 N N . LEU A 1 94 ? -13.768 4.392 28.226 1.00 92.88 94 LEU A N 1
ATOM 754 C CA . LEU A 1 94 ? -12.737 4.267 27.194 1.00 92.88 94 LEU A CA 1
ATOM 755 C C . LEU A 1 94 ? -13.268 4.715 25.823 1.00 92.88 94 LEU A C 1
ATOM 757 O O . LEU A 1 94 ? -12.626 5.514 25.138 1.00 92.88 94 LEU A O 1
ATOM 761 N N . CYS A 1 95 ? -14.464 4.263 25.433 1.00 92.75 95 CYS A N 1
ATOM 762 C CA . CYS A 1 95 ? -15.089 4.677 24.175 1.00 92.75 95 CYS A CA 1
ATOM 763 C C . CYS A 1 95 ? -15.316 6.193 24.101 1.00 92.75 95 CYS A C 1
ATOM 765 O O . CYS A 1 95 ? -15.056 6.803 23.061 1.00 92.75 95 CYS A O 1
ATOM 767 N N . ASN A 1 96 ? -15.795 6.810 25.181 1.00 95.62 96 ASN A N 1
ATOM 768 C CA . ASN A 1 96 ? -16.023 8.253 25.235 1.00 95.62 96 ASN A CA 1
ATOM 769 C C . ASN A 1 96 ? -14.707 9.035 25.167 1.00 95.62 96 ASN A C 1
ATOM 771 O O . ASN A 1 96 ? -14.631 10.039 24.459 1.00 95.62 96 ASN A O 1
ATOM 775 N N . SER A 1 97 ? -13.659 8.542 25.827 1.00 94.25 97 SER A N 1
ATOM 776 C CA . SER A 1 97 ? -12.328 9.156 25.808 1.00 94.25 97 SER A CA 1
ATOM 777 C C .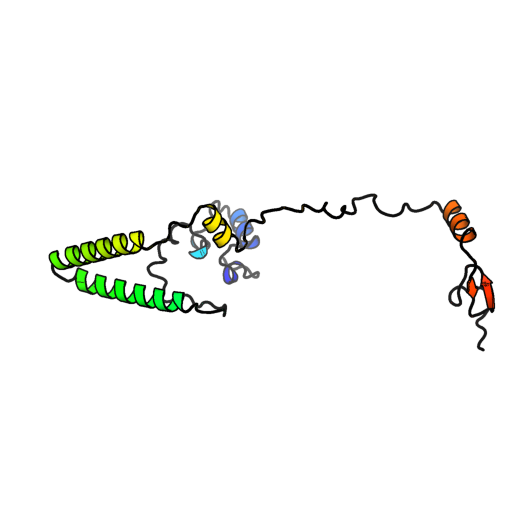 SER A 1 97 ? -11.713 9.127 24.406 1.00 94.25 97 SER A C 1
ATOM 779 O O . SER A 1 97 ? -11.235 10.152 23.921 1.00 94.25 97 SER A O 1
ATOM 781 N N . LEU A 1 98 ? -11.812 7.993 23.700 1.00 93.31 98 LEU A N 1
ATOM 782 C CA . LEU A 1 98 ? -11.354 7.867 22.310 1.00 93.31 98 LEU A CA 1
ATOM 783 C C . LEU A 1 98 ? -12.143 8.765 21.346 1.00 93.31 98 LEU A C 1
ATOM 785 O O . LEU A 1 98 ? -11.556 9.368 20.447 1.00 93.31 98 LEU A O 1
ATOM 789 N N . LYS A 1 99 ? -13.466 8.880 21.528 1.00 93.19 99 LYS A N 1
ATOM 790 C CA . LYS A 1 99 ? -14.302 9.804 20.741 1.00 93.19 99 LYS A CA 1
ATOM 791 C C . LYS A 1 99 ? -13.882 11.253 20.960 1.00 93.19 99 LYS A C 1
ATOM 793 O O . LYS A 1 99 ? -13.698 11.974 19.986 1.00 93.19 99 LYS A O 1
ATOM 798 N N . LYS A 1 100 ? -13.690 11.659 22.217 1.00 94.56 100 LYS A N 1
ATOM 799 C CA . LYS A 1 100 ? -13.250 13.012 22.568 1.00 94.56 100 LYS A CA 1
ATOM 800 C C . LYS A 1 100 ? -11.902 13.338 21.920 1.00 94.56 100 LYS A C 1
ATOM 802 O O . LYS A 1 100 ? -11.801 14.333 21.212 1.00 94.56 100 LYS A O 1
ATOM 807 N N . PHE A 1 101 ? -10.920 12.448 22.068 1.00 91.00 101 PHE A N 1
ATOM 808 C CA . PHE A 1 101 ? -9.599 12.610 21.457 1.00 91.00 101 PHE A CA 1
ATOM 809 C C . PHE A 1 101 ? -9.668 12.713 19.924 1.00 91.00 101 PHE A C 1
ATOM 811 O O . PHE A 1 101 ? -8.979 13.530 19.318 1.00 91.00 101 PHE A O 1
ATOM 818 N N . ARG A 1 102 ? -10.533 11.917 19.277 1.00 87.75 102 ARG A N 1
ATOM 819 C CA . ARG A 1 102 ? -10.746 11.986 17.824 1.00 87.75 102 ARG A CA 1
ATOM 820 C C . ARG A 1 102 ? -11.278 13.349 17.387 1.00 87.75 102 ARG A C 1
ATOM 822 O O . ARG A 1 102 ? -10.774 13.885 16.405 1.00 87.75 102 ARG A O 1
ATOM 829 N N . GLU A 1 103 ? -12.289 13.882 18.066 1.00 89.50 103 GLU A N 1
ATOM 830 C CA . GLU A 1 103 ? -12.867 15.183 17.703 1.00 89.50 103 GLU A CA 1
ATOM 831 C C . GLU A 1 103 ? -11.881 16.333 17.957 1.00 89.50 103 GLU A C 1
ATOM 833 O O . GLU A 1 103 ? -11.747 17.220 17.115 1.00 89.50 103 GLU A O 1
ATOM 838 N N . GLU A 1 104 ? -11.112 16.274 19.049 1.00 89.12 104 GLU A N 1
ATOM 839 C CA . GLU A 1 104 ? -10.029 17.226 19.325 1.00 89.12 104 GLU A CA 1
ATOM 840 C C . GLU A 1 104 ? -8.965 17.197 18.219 1.00 89.12 104 GLU A C 1
ATOM 842 O O . GLU A 1 104 ? -8.616 18.237 17.663 1.00 89.12 104 GLU A O 1
ATOM 847 N N . TYR A 1 105 ? -8.500 16.014 17.811 1.00 80.06 105 TYR A N 1
ATOM 848 C CA . TYR A 1 105 ? -7.489 15.904 16.757 1.00 80.06 105 TYR A CA 1
ATOM 849 C C . TYR A 1 105 ? -8.024 16.304 15.376 1.00 80.06 105 TYR A C 1
ATOM 851 O O . TYR A 1 105 ? -7.313 16.923 14.589 1.00 80.06 105 TYR A O 1
ATOM 859 N N . LYS A 1 106 ? -9.295 16.009 15.085 1.00 79.75 106 LYS A N 1
ATOM 860 C CA . LYS A 1 106 ? -9.964 16.439 13.851 1.00 79.75 106 LYS A CA 1
ATOM 861 C C . LYS A 1 106 ? -10.039 17.963 13.743 1.00 79.75 106 LYS A C 1
ATOM 863 O O . LYS A 1 106 ? -9.967 18.483 12.636 1.00 79.75 106 LYS A O 1
ATOM 868 N N . SER A 1 107 ? -10.143 18.665 14.872 1.00 68.56 107 SER A N 1
ATOM 869 C CA . SER A 1 107 ? -10.105 20.132 14.912 1.00 68.56 107 SER A CA 1
ATOM 870 C C . SER A 1 107 ? -8.708 20.719 14.653 1.00 68.56 107 SER A C 1
ATOM 872 O O . SER A 1 107 ? -8.602 21.837 14.158 1.00 68.56 107 SER A O 1
ATOM 874 N N . CYS A 1 108 ? -7.647 19.950 14.928 1.00 62.09 108 CYS A N 1
ATOM 875 C CA . CYS A 1 108 ? -6.248 20.320 14.684 1.00 62.09 108 CYS A CA 1
ATOM 876 C C . CYS A 1 108 ? -5.718 19.873 13.313 1.00 62.09 108 CYS A C 1
ATOM 878 O O . CYS A 1 108 ? -4.634 20.292 12.911 1.00 62.09 108 CYS A O 1
ATOM 880 N N . ALA A 1 109 ? -6.436 18.992 12.612 1.00 63.22 109 ALA A N 1
ATOM 881 C CA . ALA A 1 109 ? -6.064 18.563 11.275 1.00 63.22 109 ALA A CA 1
ATOM 882 C C . ALA A 1 109 ? -6.279 19.728 10.300 1.00 63.22 109 ALA A C 1
ATOM 884 O O . ALA A 1 109 ? -7.411 20.163 10.080 1.00 63.22 109 ALA A O 1
ATOM 885 N N . GLU A 1 110 ? -5.188 20.240 9.727 1.00 63.19 110 GLU A N 1
ATOM 886 C CA . GLU A 1 110 ? -5.257 21.253 8.678 1.00 63.19 110 GLU A CA 1
ATOM 887 C C . GLU A 1 110 ? -6.170 20.753 7.553 1.00 63.19 110 GLU A C 1
ATOM 889 O O . GLU A 1 110 ? -6.060 19.616 7.085 1.00 63.19 110 GLU A O 1
ATOM 894 N N . THR A 1 111 ? -7.102 21.602 7.124 1.00 61.94 111 THR A N 1
ATOM 895 C CA . THR A 1 111 ? -7.904 21.335 5.931 1.00 61.94 111 THR A CA 1
ATOM 896 C C . THR A 1 111 ? -6.997 21.527 4.725 1.00 61.94 111 THR A C 1
ATOM 898 O O . THR A 1 111 ? -6.888 22.615 4.170 1.00 61.94 111 THR A O 1
ATOM 901 N N . ILE A 1 112 ? -6.292 20.458 4.364 1.00 71.25 112 ILE A N 1
ATOM 902 C CA . ILE A 1 112 ? -5.473 20.394 3.157 1.00 71.25 112 ILE A CA 1
ATOM 903 C C . ILE A 1 112 ? -6.414 20.638 1.970 1.00 71.25 112 ILE A C 1
ATOM 905 O O . ILE A 1 112 ? -7.463 19.995 1.864 1.00 71.25 112 ILE A O 1
ATOM 909 N N . THR A 1 113 ? -6.094 21.602 1.105 1.00 79.50 113 THR A N 1
ATOM 910 C CA . THR A 1 113 ? -6.923 21.847 -0.083 1.00 79.50 113 THR A CA 1
ATOM 911 C C . THR A 1 113 ? -6.817 20.660 -1.041 1.00 79.50 113 THR A C 1
ATOM 913 O O . THR A 1 113 ? -5.836 19.916 -1.014 1.00 79.50 113 THR A O 1
ATOM 916 N N . LYS A 1 114 ? -7.806 20.469 -1.924 1.00 79.19 114 LYS A N 1
ATOM 917 C CA . LYS A 1 114 ? -7.771 19.365 -2.902 1.00 79.19 114 LYS A CA 1
ATOM 918 C C . LYS A 1 114 ? -6.491 19.398 -3.736 1.00 79.19 114 LYS A C 1
ATOM 920 O O . LYS A 1 114 ? -5.930 18.357 -4.050 1.00 79.19 114 LYS A O 1
ATOM 925 N N . GLU A 1 115 ? -6.014 20.593 -4.065 1.00 79.44 115 GLU A N 1
ATOM 926 C CA . GLU A 1 115 ? -4.773 20.807 -4.803 1.00 79.44 115 GLU A CA 1
ATOM 927 C C . GLU A 1 115 ? -3.572 20.278 -4.013 1.00 79.44 115 GLU A C 1
ATOM 929 O O . GLU A 1 115 ? -2.808 19.477 -4.540 1.00 79.44 115 GLU A O 1
ATOM 934 N N . GLN A 1 116 ? -3.447 20.637 -2.734 1.00 78.31 116 GLN A N 1
ATOM 935 C CA . GLN A 1 116 ? -2.377 20.144 -1.862 1.00 78.31 116 GLN A CA 1
ATOM 936 C C . GLN A 1 116 ? -2.461 18.625 -1.628 1.00 78.31 116 GLN A C 1
ATOM 938 O O . GLN A 1 116 ? -1.436 17.960 -1.498 1.00 78.31 116 GLN A O 1
ATOM 943 N N . GLU A 1 117 ? -3.665 18.048 -1.610 1.00 81.00 117 GLU A N 1
ATOM 944 C CA . GLU A 1 117 ? -3.865 16.597 -1.539 1.00 81.00 117 GLU A CA 1
ATOM 945 C C . GLU A 1 117 ? -3.299 15.894 -2.784 1.00 81.00 117 GLU A C 1
ATOM 947 O O . GLU A 1 117 ? -2.563 14.911 -2.659 1.00 81.00 117 GLU A O 1
ATOM 952 N N . PHE A 1 118 ? -3.555 16.436 -3.981 1.00 79.62 118 PHE A N 1
ATOM 953 C CA . PHE A 1 118 ? -2.958 15.935 -5.222 1.00 79.62 118 PHE A CA 1
ATOM 954 C C . PHE A 1 118 ? -1.437 16.111 -5.251 1.00 79.62 118 PHE A C 1
ATOM 956 O O . PHE A 1 118 ? -0.733 15.190 -5.664 1.00 79.62 118 PHE A O 1
ATOM 963 N N . GLU A 1 119 ? -0.918 17.252 -4.793 1.00 84.31 119 GLU A N 1
ATOM 964 C CA . GLU A 1 119 ? 0.529 17.491 -4.729 1.00 84.31 119 GLU A CA 1
ATOM 965 C C . GLU A 1 119 ? 1.228 16.506 -3.785 1.00 84.31 119 GLU A C 1
ATOM 967 O O . GLU A 1 119 ? 2.277 15.960 -4.129 1.00 84.31 119 GLU A O 1
ATOM 972 N N . ASN A 1 120 ? 0.624 16.218 -2.630 1.00 81.00 120 ASN A N 1
ATOM 973 C CA . ASN A 1 120 ? 1.135 15.237 -1.673 1.00 81.00 120 ASN A CA 1
ATOM 974 C C . ASN A 1 120 ? 1.093 13.810 -2.234 1.00 81.00 120 ASN A C 1
ATOM 976 O O . ASN A 1 120 ? 2.028 13.039 -2.022 1.00 81.00 120 ASN A O 1
ATOM 980 N N . LEU A 1 121 ? 0.029 13.457 -2.962 1.00 80.12 121 LEU A N 1
ATOM 981 C CA . LEU A 1 121 ? -0.114 12.136 -3.574 1.00 80.12 121 LEU A CA 1
ATOM 982 C C . LEU A 1 121 ? 0.896 11.911 -4.707 1.00 80.12 121 LEU A C 1
ATOM 984 O O . LEU A 1 121 ? 1.455 10.823 -4.835 1.00 80.12 121 LEU A O 1
ATOM 988 N N . LEU A 1 122 ? 1.107 12.926 -5.547 1.00 84.44 122 LEU A N 1
ATOM 989 C CA . LEU A 1 122 ? 1.978 12.844 -6.721 1.00 84.44 122 LEU A CA 1
ATOM 990 C C . LEU A 1 122 ? 3.441 13.190 -6.400 1.00 84.44 122 LEU A C 1
ATOM 992 O O . LEU A 1 122 ? 4.329 12.890 -7.199 1.00 84.44 122 LEU A O 1
ATOM 996 N N . GLY A 1 123 ? 3.699 13.807 -5.243 1.00 79.75 123 GLY A N 1
ATOM 997 C CA . GLY A 1 123 ? 5.024 14.253 -4.809 1.00 79.75 123 GLY A CA 1
ATOM 998 C C . GLY A 1 123 ? 5.569 15.437 -5.613 1.00 79.75 123 GLY A C 1
ATOM 999 O O . GLY A 1 123 ? 6.773 15.697 -5.592 1.00 79.75 123 GLY A O 1
ATOM 1000 N N . CYS A 1 124 ? 4.715 16.143 -6.354 1.00 76.25 124 CYS A N 1
ATOM 1001 C CA . CYS A 1 124 ? 5.102 17.271 -7.188 1.00 76.25 124 CYS A CA 1
ATOM 1002 C C . CYS A 1 124 ? 4.063 18.388 -7.113 1.00 76.25 124 CYS A C 1
ATOM 1004 O O . CYS A 1 124 ? 2.861 18.137 -7.068 1.00 76.25 124 CYS A O 1
ATOM 1006 N N . LYS A 1 125 ? 4.545 19.635 -7.108 1.00 80.06 125 LYS A N 1
ATOM 1007 C CA . LYS A 1 125 ? 3.673 20.809 -7.146 1.00 80.06 125 LYS A CA 1
ATOM 1008 C C . LYS A 1 125 ? 3.109 21.009 -8.542 1.00 80.06 125 LYS A C 1
ATOM 1010 O O . LYS A 1 125 ? 3.816 20.779 -9.529 1.00 80.06 125 LYS A O 1
ATOM 1015 N N . VAL A 1 126 ? 1.869 21.478 -8.629 1.00 73.69 126 VAL A N 1
ATOM 1016 C CA . VAL A 1 126 ? 1.287 21.865 -9.915 1.00 73.69 126 VAL A CA 1
ATOM 1017 C C . VAL A 1 126 ? 2.075 23.064 -10.444 1.00 73.69 126 VAL A C 1
ATOM 1019 O O . VAL A 1 126 ? 2.163 24.107 -9.798 1.00 73.69 126 VAL A O 1
ATOM 1022 N N . LEU A 1 127 ? 2.699 22.911 -11.612 1.00 76.94 127 LEU A N 1
ATOM 1023 C CA . LEU A 1 127 ? 3.430 24.002 -12.252 1.00 76.94 127 LEU A CA 1
ATOM 1024 C C . LEU A 1 127 ? 2.436 25.044 -12.776 1.00 76.94 127 LEU A C 1
ATOM 1026 O O . LEU A 1 127 ? 1.518 24.701 -13.519 1.00 76.94 127 LEU A O 1
ATOM 1030 N N . SER A 1 128 ? 2.649 26.316 -12.432 1.00 75.50 128 SER A N 1
ATOM 1031 C CA . SER A 1 128 ? 1.806 27.437 -12.876 1.00 75.50 128 SER A CA 1
ATOM 1032 C C . SER A 1 128 ? 1.838 27.653 -14.393 1.00 75.50 128 SER A C 1
ATOM 1034 O O . SER A 1 128 ? 0.906 28.218 -14.956 1.00 75.50 128 SER A O 1
ATOM 1036 N N . GLU A 1 129 ? 2.904 27.201 -15.056 1.00 78.38 129 GLU A N 1
ATOM 1037 C CA . GLU A 1 129 ? 3.092 27.315 -16.498 1.00 78.38 129 GLU A CA 1
ATOM 1038 C C . GLU A 1 129 ? 3.610 25.985 -17.057 1.00 78.38 129 GLU A C 1
ATOM 1040 O O . GLU A 1 129 ? 4.667 25.483 -16.665 1.00 78.38 129 GLU A O 1
ATOM 1045 N N . ILE A 1 130 ? 2.837 25.381 -17.961 1.00 76.00 130 ILE A N 1
ATOM 1046 C CA . ILE A 1 130 ? 3.163 24.090 -18.569 1.00 76.00 130 ILE A CA 1
ATOM 1047 C C . ILE A 1 130 ? 3.815 24.356 -19.927 1.00 76.00 130 ILE A C 1
ATOM 1049 O O . ILE A 1 130 ? 3.135 24.652 -20.908 1.00 76.00 130 ILE A O 1
ATOM 1053 N N . SER A 1 131 ? 5.137 24.210 -20.010 1.00 78.00 131 SER A N 1
ATOM 1054 C CA . SER A 1 131 ? 5.840 24.193 -21.297 1.00 78.00 131 SER A CA 1
ATOM 1055 C C . SER A 1 131 ? 5.790 22.782 -21.887 1.00 78.00 131 SER A C 1
ATOM 1057 O O . SER A 1 131 ? 6.593 21.911 -21.546 1.00 78.00 131 SER A O 1
ATOM 1059 N N . ILE A 1 132 ? 4.807 22.523 -22.753 1.00 77.94 132 ILE A N 1
ATOM 1060 C CA . ILE A 1 132 ? 4.703 21.249 -23.475 1.00 77.94 132 ILE A CA 1
ATOM 1061 C C . ILE A 1 132 ? 5.618 21.318 -24.697 1.00 77.94 132 ILE A C 1
ATOM 1063 O O . ILE A 1 132 ? 5.253 21.858 -25.741 1.00 77.94 132 ILE A O 1
ATOM 1067 N N . MET A 1 133 ? 6.816 20.747 -24.588 1.00 77.88 133 MET A N 1
ATOM 1068 C CA . MET A 1 133 ? 7.641 20.516 -25.770 1.00 77.88 133 MET A CA 1
ATOM 1069 C C . MET A 1 133 ? 7.017 19.421 -26.649 1.00 77.88 133 MET A C 1
ATOM 1071 O O . MET A 1 133 ? 6.604 18.381 -26.125 1.00 77.88 133 MET A O 1
ATOM 1075 N N . PRO A 1 134 ? 7.008 19.583 -27.985 1.00 80.12 134 PRO A N 1
ATOM 1076 C CA . PRO A 1 134 ? 6.658 18.500 -28.890 1.00 80.12 134 PRO A CA 1
ATOM 1077 C C . PRO A 1 134 ? 7.529 17.272 -28.610 1.00 80.12 134 PRO A C 1
ATOM 1079 O O . PRO A 1 134 ? 8.756 17.375 -28.501 1.00 80.12 134 PRO A O 1
ATOM 1082 N N . LEU A 1 135 ? 6.898 16.099 -28.518 1.00 74.88 135 LEU A N 1
ATOM 1083 C CA . LEU A 1 135 ? 7.616 14.828 -28.461 1.00 74.88 135 LEU A CA 1
ATOM 1084 C C . LEU A 1 135 ? 8.585 14.750 -29.644 1.00 74.88 135 LEU A C 1
ATOM 1086 O O . LEU A 1 135 ? 8.229 15.080 -30.779 1.00 74.88 135 LEU A O 1
ATOM 1090 N N . LYS A 1 136 ? 9.812 14.283 -29.392 1.00 78.62 136 LYS A N 1
ATOM 1091 C CA . LYS A 1 136 ? 10.767 14.001 -30.470 1.00 78.62 136 LYS A CA 1
ATOM 1092 C C . LYS A 1 136 ? 10.092 13.041 -31.447 1.00 78.62 136 LYS A C 1
ATOM 1094 O O . LYS A 1 136 ? 9.699 11.946 -31.048 1.00 78.62 136 LYS A O 1
ATOM 1099 N N . GLN A 1 137 ? 9.944 13.461 -32.703 1.00 77.69 137 GLN A N 1
ATOM 1100 C CA . GLN A 1 137 ? 9.271 12.673 -33.732 1.00 77.69 137 GLN A CA 1
ATOM 1101 C C . GLN A 1 137 ? 9.858 11.256 -33.772 1.00 77.69 137 GLN A C 1
ATOM 1103 O O . GLN A 1 137 ? 11.053 11.065 -34.018 1.00 77.69 137 GLN A O 1
ATOM 1108 N N . ALA A 1 138 ? 9.017 10.258 -33.496 1.00 75.00 138 ALA A N 1
ATOM 1109 C CA . ALA A 1 138 ? 9.433 8.866 -33.520 1.00 75.00 138 ALA A CA 1
ATOM 1110 C C . ALA A 1 138 ? 9.814 8.457 -34.952 1.00 75.00 138 ALA A C 1
ATOM 1112 O O . ALA A 1 138 ? 9.131 8.804 -35.918 1.00 75.00 138 ALA A O 1
ATOM 1113 N N . LYS A 1 139 ? 10.902 7.692 -35.093 1.00 79.25 139 LYS A N 1
ATOM 1114 C CA . LYS A 1 139 ? 11.290 7.086 -36.373 1.00 79.25 139 LYS A CA 1
ATOM 1115 C C . LYS A 1 139 ? 10.289 5.981 -36.714 1.00 79.25 139 LYS A C 1
ATOM 1117 O O . LYS A 1 139 ? 10.360 4.889 -36.159 1.00 79.25 139 LYS A O 1
ATOM 1122 N N . ASN A 1 140 ? 9.333 6.283 -37.585 1.00 79.12 140 ASN A N 1
ATOM 1123 C CA . ASN A 1 140 ? 8.344 5.324 -38.068 1.00 79.12 140 ASN A CA 1
ATOM 1124 C C . ASN A 1 140 ? 8.904 4.470 -39.225 1.00 79.12 140 ASN A C 1
ATOM 1126 O O . ASN A 1 140 ? 9.965 4.745 -39.795 1.00 79.12 140 ASN A O 1
ATOM 1130 N N . LYS A 1 141 ? 8.195 3.393 -39.581 1.00 69.69 141 LYS A N 1
ATOM 1131 C CA . LYS A 1 141 ? 8.557 2.550 -40.729 1.00 69.69 141 LYS A CA 1
ATOM 1132 C C . LYS A 1 141 ? 8.551 3.411 -42.001 1.00 69.69 141 LYS A C 1
ATOM 1134 O O . LYS A 1 141 ? 7.501 3.887 -42.412 1.00 69.69 141 LYS A O 1
ATOM 1139 N N . GLY A 1 142 ? 9.724 3.607 -42.606 1.00 68.06 142 GLY A N 1
ATOM 1140 C CA . GLY A 1 142 ? 9.911 4.472 -43.780 1.00 68.06 142 GLY A CA 1
ATOM 1141 C C . GLY A 1 142 ? 10.681 5.774 -43.521 1.00 68.06 142 GLY A C 1
ATOM 1142 O O . GLY A 1 142 ? 11.073 6.422 -44.485 1.00 68.06 142 GLY A O 1
ATOM 1143 N N . SER A 1 143 ? 10.996 6.126 -42.266 1.00 71.19 143 SER A N 1
ATOM 1144 C CA . SER A 1 143 ? 11.802 7.318 -41.933 1.00 71.19 143 SER A CA 1
ATOM 1145 C C . SER A 1 143 ? 13.319 7.130 -42.115 1.00 71.19 143 SER A C 1
ATOM 1147 O O . SER A 1 143 ? 14.112 7.993 -41.732 1.00 71.19 143 SER A O 1
ATOM 1149 N N . GLY A 1 144 ? 13.752 5.967 -42.608 1.00 72.81 144 GLY A N 1
ATOM 1150 C CA . GLY A 1 144 ? 15.150 5.689 -42.935 1.00 72.81 144 GLY A CA 1
ATOM 1151 C C . GLY A 1 144 ? 15.555 6.322 -44.268 1.00 72.81 144 GLY A C 1
ATOM 1152 O O . GLY A 1 144 ? 14.713 6.596 -45.122 1.00 72.81 144 GLY A O 1
ATOM 1153 N N . LYS A 1 145 ? 16.860 6.533 -44.481 1.00 74.06 145 LYS A N 1
ATOM 1154 C CA . LYS A 1 145 ? 17.368 6.948 -45.797 1.00 74.06 145 LYS A CA 1
ATOM 1155 C C . LYS A 1 145 ? 16.962 5.897 -46.837 1.00 74.06 145 LYS A C 1
ATOM 1157 O O . LYS A 1 145 ? 17.238 4.713 -46.651 1.00 74.06 145 LYS A O 1
ATOM 1162 N N . ARG A 1 146 ? 16.309 6.327 -47.921 1.00 76.00 146 ARG A N 1
ATOM 1163 C CA . ARG A 1 146 ? 15.927 5.450 -49.036 1.00 76.00 146 ARG A CA 1
ATOM 1164 C C . ARG A 1 146 ? 17.182 4.787 -49.611 1.00 76.00 146 ARG A C 1
ATOM 1166 O O . ARG A 1 146 ? 18.153 5.479 -49.913 1.00 76.00 146 ARG A O 1
ATOM 1173 N N . MET A 1 147 ? 17.156 3.466 -49.779 1.00 75.19 147 MET A N 1
ATOM 1174 C CA . MET A 1 147 ? 18.210 2.763 -50.510 1.00 75.19 147 MET A CA 1
ATOM 1175 C C . MET A 1 147 ? 18.223 3.270 -51.955 1.00 75.19 147 MET A C 1
ATOM 1177 O O . MET A 1 147 ? 17.196 3.253 -52.634 1.00 75.19 147 MET A O 1
ATOM 1181 N N . LEU A 1 148 ? 19.369 3.778 -52.407 1.00 73.88 148 LEU A N 1
ATOM 1182 C CA . LEU A 1 148 ? 19.528 4.251 -53.778 1.00 73.88 148 LEU A CA 1
ATOM 1183 C C . LEU A 1 148 ? 19.733 3.050 -54.719 1.00 73.88 148 LEU A C 1
ATOM 1185 O O . LEU A 1 148 ? 20.494 2.145 -54.374 1.00 73.88 148 LEU A O 1
ATOM 1189 N N . PRO A 1 149 ? 19.113 3.040 -55.914 1.00 75.38 149 PRO A N 1
ATOM 1190 C CA . PRO A 1 149 ? 19.436 2.078 -56.968 1.00 75.38 149 PRO A CA 1
ATOM 1191 C C . PRO A 1 149 ? 20.925 2.136 -57.332 1.00 75.38 149 PRO A C 1
ATOM 1193 O O . PRO A 1 149 ? 21.509 3.221 -57.325 1.00 75.38 149 PRO A O 1
ATOM 1196 N N . SER A 1 150 ? 21.533 1.011 -57.726 1.00 75.62 150 SER A N 1
ATOM 1197 C CA . SER A 1 150 ? 22.987 0.898 -57.959 1.00 75.62 150 SER A CA 1
ATOM 1198 C C . SER A 1 150 ? 23.557 1.980 -58.886 1.00 75.62 150 SER A C 1
ATOM 1200 O O . SER A 1 150 ? 24.620 2.528 -58.608 1.00 75.62 150 SER A O 1
ATOM 1202 N N . LYS A 1 151 ? 22.819 2.365 -59.939 1.00 76.69 151 LYS A N 1
ATOM 1203 C CA . LYS A 1 151 ? 23.212 3.448 -60.861 1.00 76.69 151 LYS A CA 1
ATOM 1204 C C . LYS A 1 151 ? 23.395 4.793 -60.139 1.00 76.69 151 LYS A C 1
ATOM 1206 O O . LYS A 1 151 ? 24.361 5.503 -60.390 1.00 76.69 151 LYS A O 1
ATOM 1211 N N . ASN A 1 152 ? 22.516 5.103 -59.186 1.00 73.75 152 ASN A N 1
ATOM 1212 C CA . ASN A 1 152 ? 22.550 6.350 -58.419 1.00 73.75 152 ASN A CA 1
ATOM 1213 C C . ASN A 1 152 ? 23.587 6.314 -57.286 1.00 73.75 152 ASN A C 1
ATOM 1215 O O . ASN A 1 152 ? 24.063 7.364 -56.866 1.00 73.75 152 ASN A O 1
ATOM 1219 N N . VAL A 1 153 ? 23.973 5.123 -56.812 1.00 74.69 153 VAL A N 1
ATOM 1220 C CA . VAL A 1 153 ? 25.085 4.963 -55.859 1.00 74.69 153 VAL A CA 1
ATOM 1221 C C . VAL A 1 153 ? 26.412 5.349 -56.512 1.00 74.69 153 VAL A C 1
ATOM 1223 O O . VAL A 1 153 ? 27.185 6.089 -55.910 1.00 74.69 153 VAL A O 1
ATOM 1226 N N . VAL A 1 154 ? 26.655 4.912 -57.752 1.00 74.44 154 VAL A N 1
ATOM 1227 C CA . VAL A 1 154 ? 27.876 5.257 -58.503 1.00 74.44 154 VAL A CA 1
ATOM 1228 C C . VAL A 1 154 ? 27.974 6.769 -58.717 1.00 74.44 154 VAL A C 1
ATOM 1230 O O . VAL A 1 154 ? 29.013 7.361 -58.432 1.00 74.44 154 VAL A O 1
ATOM 1233 N N . VAL A 1 155 ? 26.872 7.409 -59.123 1.00 76.50 155 VAL A N 1
ATOM 1234 C CA . VAL A 1 155 ? 26.808 8.872 -59.290 1.00 76.50 155 VAL A CA 1
ATOM 1235 C C . VAL A 1 155 ? 27.060 9.596 -57.962 1.00 76.50 155 VAL A C 1
ATOM 1237 O O . VAL A 1 155 ? 27.847 10.537 -57.917 1.00 76.50 155 VAL A O 1
ATOM 1240 N N . ALA A 1 156 ? 26.466 9.127 -56.860 1.00 74.69 156 ALA A N 1
ATOM 1241 C CA . ALA A 1 156 ? 26.658 9.722 -55.536 1.00 74.69 156 ALA A CA 1
ATOM 1242 C C . ALA A 1 156 ? 28.074 9.523 -54.963 1.00 74.69 156 ALA A C 1
ATOM 1244 O O . ALA A 1 156 ? 28.488 10.273 -54.081 1.00 74.69 156 ALA A O 1
ATOM 1245 N N . ILE A 1 157 ? 28.815 8.502 -55.405 1.00 75.62 157 ILE A N 1
ATOM 1246 C CA . ILE A 1 157 ? 30.235 8.331 -55.066 1.00 75.62 157 ILE A CA 1
ATOM 1247 C C . ILE A 1 157 ? 31.090 9.271 -55.920 1.00 75.62 157 ILE A C 1
ATOM 1249 O O . ILE A 1 157 ? 31.972 9.927 -55.373 1.00 75.62 157 ILE A O 1
ATOM 1253 N N . ALA A 1 158 ? 30.789 9.393 -57.216 1.00 74.31 158 ALA A N 1
ATOM 1254 C CA . ALA A 1 158 ? 31.495 10.291 -58.130 1.00 74.31 158 ALA A CA 1
ATOM 1255 C C . ALA A 1 158 ? 31.349 11.775 -57.747 1.00 74.31 158 ALA A C 1
ATOM 1257 O O . ALA A 1 158 ? 32.266 12.558 -57.974 1.00 74.31 158 ALA A O 1
ATOM 1258 N N . SER A 1 159 ? 30.225 12.160 -57.133 1.00 76.00 159 SER A N 1
ATOM 1259 C CA . SER A 1 159 ? 29.999 13.527 -56.648 1.00 76.00 159 SER A CA 1
ATOM 1260 C C . SER A 1 159 ? 30.687 13.843 -55.313 1.00 76.00 159 SER A C 1
ATOM 1262 O O . SER A 1 159 ? 30.639 14.987 -54.865 1.00 76.00 159 SER A O 1
ATOM 1264 N N . LYS A 1 160 ? 31.276 12.856 -54.624 1.00 80.50 160 LYS A N 1
ATOM 1265 C CA . LYS A 1 160 ? 32.043 13.106 -53.393 1.00 80.50 160 LYS A CA 1
ATOM 1266 C C . LYS A 1 160 ? 33.430 13.628 -53.747 1.00 80.50 160 LYS A C 1
ATOM 1268 O O . LYS A 1 160 ? 33.967 13.324 -54.804 1.00 80.50 160 LYS A O 1
ATOM 1273 N N . SER A 1 161 ? 34.045 14.388 -52.849 1.00 83.19 161 SER A N 1
ATOM 1274 C CA . SER A 1 161 ? 35.451 14.754 -53.007 1.00 83.19 161 SER A CA 1
ATOM 1275 C C . SER A 1 161 ? 36.339 13.505 -52.964 1.00 83.19 161 SER A C 1
ATOM 1277 O O . SER A 1 161 ? 36.078 12.558 -52.217 1.00 83.19 161 SER A O 1
ATOM 1279 N N . LYS A 1 162 ? 37.390 13.495 -53.789 1.00 87.19 162 LYS A N 1
ATOM 1280 C CA . LYS A 1 162 ? 38.461 12.494 -53.707 1.00 87.19 162 LYS A CA 1
ATOM 1281 C C . LYS A 1 162 ? 39.313 12.779 -52.471 1.00 87.19 162 LYS A C 1
ATOM 1283 O O . LYS A 1 162 ? 39.507 13.941 -52.118 1.00 87.19 162 LYS A O 1
ATOM 1288 N N . TRP A 1 163 ? 39.844 11.739 -51.840 1.00 87.00 163 TRP A N 1
ATOM 1289 C CA . TRP A 1 163 ? 40.759 11.862 -50.702 1.00 87.00 163 TRP A CA 1
ATOM 1290 C C . TRP A 1 163 ? 42.082 11.156 -50.995 1.00 87.00 163 TRP A C 1
ATOM 1292 O O . TRP A 1 163 ? 42.168 10.314 -51.889 1.00 87.00 163 TRP A O 1
ATOM 1302 N N . LEU A 1 164 ? 43.136 11.537 -50.270 1.00 90.75 164 LEU A N 1
ATOM 1303 C CA . LEU A 1 164 ? 44.477 10.992 -50.463 1.00 90.75 164 LEU A CA 1
ATOM 1304 C C . LEU A 1 164 ? 44.553 9.580 -49.869 1.00 90.75 164 LEU A C 1
ATOM 1306 O O . LEU A 1 164 ? 44.375 9.399 -48.664 1.00 90.75 164 LEU A O 1
ATOM 1310 N N . CYS A 1 165 ? 44.830 8.580 -50.702 1.00 91.50 165 CYS A N 1
ATOM 1311 C CA . CYS A 1 165 ? 45.058 7.218 -50.237 1.00 91.50 165 CYS A CA 1
ATOM 1312 C C . CYS A 1 165 ? 46.425 7.115 -49.547 1.00 91.50 165 CYS A C 1
ATOM 1314 O O . CYS A 1 165 ? 47.452 7.406 -50.156 1.00 91.50 165 CYS A O 1
ATOM 1316 N N . LYS A 1 166 ? 46.459 6.633 -48.297 1.00 89.62 166 LYS A N 1
ATOM 1317 C CA . LYS A 1 166 ? 47.712 6.463 -47.532 1.00 89.62 166 LYS A CA 1
ATOM 1318 C C . LYS A 1 166 ? 48.648 5.377 -48.077 1.00 89.62 166 LYS A C 1
ATOM 1320 O O . LYS A 1 166 ? 49.764 5.278 -47.596 1.00 89.62 166 LYS A O 1
ATOM 1325 N N . ASN A 1 167 ? 48.181 4.542 -49.008 1.00 90.00 167 ASN A N 1
ATOM 1326 C CA . ASN A 1 167 ? 49.003 3.512 -49.644 1.00 90.00 167 ASN A CA 1
ATOM 1327 C C . ASN A 1 167 ? 49.669 4.040 -50.922 1.00 90.00 167 ASN A C 1
ATOM 1329 O O . ASN A 1 167 ? 50.875 4.213 -50.967 1.00 90.00 167 ASN A O 1
ATOM 1333 N N . CYS A 1 168 ? 48.874 4.364 -51.948 1.00 90.75 168 CYS A N 1
ATOM 1334 C CA . CYS A 1 168 ? 49.397 4.788 -53.252 1.00 90.75 168 CYS A CA 1
ATOM 1335 C C . CYS A 1 168 ? 49.640 6.299 -53.380 1.00 90.75 168 CYS A C 1
ATOM 1337 O O . CYS A 1 168 ? 50.043 6.759 -54.445 1.00 90.75 168 CYS A O 1
ATOM 1339 N N . LYS A 1 169 ? 49.339 7.089 -52.341 1.00 89.06 169 LYS A N 1
ATOM 1340 C CA . LYS A 1 169 ? 49.504 8.555 -52.312 1.00 89.06 169 LYS A CA 1
ATOM 1341 C C . LYS A 1 169 ? 48.755 9.289 -53.443 1.00 89.06 169 LYS A C 1
ATOM 1343 O O . LYS A 1 169 ? 49.088 10.422 -53.775 1.00 89.06 169 LYS A O 1
ATOM 1348 N N . GLN A 1 170 ? 47.709 8.682 -54.012 1.00 89.25 170 GLN A N 1
ATOM 1349 C CA . GLN A 1 170 ? 46.857 9.293 -55.041 1.00 89.25 170 GLN A CA 1
ATOM 1350 C C . GLN A 1 170 ? 45.521 9.783 -54.468 1.00 89.25 170 GLN A C 1
ATOM 1352 O O . GLN A 1 170 ? 44.964 9.175 -53.550 1.00 89.25 170 GLN A O 1
ATOM 1357 N N . LEU A 1 171 ? 44.983 10.867 -55.042 1.00 89.81 171 LEU A N 1
ATOM 1358 C CA . LEU A 1 171 ? 43.622 11.339 -54.771 1.00 89.81 171 LEU A CA 1
ATOM 1359 C C . LEU A 1 171 ? 42.605 10.431 -55.474 1.00 89.81 171 LEU A C 1
ATOM 1361 O O . LEU A 1 171 ? 42.455 10.482 -56.697 1.00 89.81 171 LEU A O 1
ATOM 1365 N N . ALA A 1 172 ? 41.879 9.622 -54.705 1.00 87.12 172 ALA A N 1
ATOM 1366 C CA . ALA A 1 172 ? 40.923 8.648 -55.222 1.00 87.12 172 ALA A CA 1
ATOM 1367 C C . ALA A 1 172 ? 39.701 8.474 -54.297 1.00 87.12 172 ALA A C 1
ATOM 1369 O O . ALA A 1 172 ? 39.598 9.104 -53.248 1.00 87.12 172 ALA A O 1
ATOM 1370 N N . HIS A 1 173 ? 38.757 7.615 -54.700 1.00 88.50 173 HIS A N 1
ATOM 1371 C CA . HIS A 1 173 ? 37.599 7.208 -53.884 1.00 88.50 173 HIS A CA 1
ATOM 1372 C C . HIS A 1 173 ? 37.838 5.894 -53.119 1.00 88.50 173 HIS A C 1
ATOM 1374 O O . HIS A 1 173 ? 36.891 5.209 -52.734 1.00 88.50 173 HIS A O 1
ATOM 1380 N N . HIS A 1 174 ? 39.101 5.514 -52.929 1.00 87.06 174 HIS A N 1
ATOM 1381 C CA . HIS A 1 174 ? 39.501 4.349 -52.151 1.00 87.06 174 HIS A CA 1
ATOM 1382 C C . HIS A 1 174 ? 40.476 4.775 -51.052 1.00 87.06 174 HIS A C 1
ATOM 1384 O O . HIS A 1 174 ? 41.174 5.778 -51.177 1.00 87.06 174 HIS A O 1
ATOM 1390 N N . ASP A 1 175 ? 40.524 4.013 -49.968 1.00 86.81 175 ASP A N 1
ATOM 1391 C CA . ASP A 1 175 ? 41.519 4.176 -48.904 1.00 86.81 175 ASP A CA 1
ATOM 1392 C C . ASP A 1 175 ? 42.491 2.982 -48.918 1.00 86.81 175 ASP A C 1
ATOM 1394 O O . ASP A 1 175 ? 42.305 2.038 -49.685 1.00 86.81 175 ASP A O 1
ATOM 1398 N N . LYS A 1 176 ? 43.502 2.988 -48.047 1.00 86.62 176 LYS A N 1
ATOM 1399 C CA . LYS A 1 176 ? 44.541 1.959 -47.896 1.00 86.62 176 LYS A CA 1
ATOM 1400 C C . LYS A 1 176 ? 43.996 0.525 -47.874 1.00 86.62 176 LYS A C 1
ATOM 1402 O O . LYS A 1 176 ? 44.627 -0.369 -48.417 1.00 86.62 176 LYS A O 1
ATOM 1407 N N . ARG A 1 177 ? 42.811 0.311 -47.293 1.00 84.19 177 ARG A N 1
ATOM 1408 C CA . ARG A 1 177 ? 42.160 -1.011 -47.192 1.00 84.19 177 ARG A CA 1
ATOM 1409 C C . ARG A 1 177 ? 41.574 -1.536 -48.503 1.00 84.19 177 ARG A C 1
ATOM 1411 O O . ARG A 1 177 ? 41.377 -2.734 -48.626 1.00 84.19 177 ARG A O 1
ATOM 1418 N N . ASN A 1 178 ? 41.244 -0.645 -49.433 1.00 87.19 178 ASN A N 1
ATOM 1419 C CA . ASN A 1 178 ? 40.614 -0.982 -50.710 1.00 87.19 178 ASN A CA 1
ATOM 1420 C C . ASN A 1 178 ? 41.434 -0.435 -51.889 1.00 87.19 178 ASN A C 1
ATOM 1422 O O . ASN A 1 178 ? 40.893 -0.126 -52.950 1.00 87.19 178 ASN A O 1
ATOM 1426 N N . CYS A 1 179 ? 42.729 -0.210 -51.659 1.00 88.19 179 CYS A N 1
ATOM 1427 C CA . CYS A 1 179 ? 43.632 0.309 -52.666 1.00 88.19 179 CYS A CA 1
ATOM 1428 C C . CYS A 1 179 ? 43.933 -0.803 -53.680 1.00 88.19 179 CYS A C 1
ATOM 1430 O O . CYS A 1 179 ? 44.299 -1.899 -53.263 1.00 88.19 179 CYS A O 1
ATOM 1432 N N . PRO A 1 180 ? 43.793 -0.547 -54.993 1.00 89.88 180 PRO A N 1
ATOM 1433 C CA . PRO A 1 180 ? 44.079 -1.549 -56.019 1.00 89.88 180 PRO A CA 1
ATOM 1434 C C . PRO A 1 180 ? 45.583 -1.771 -56.231 1.00 89.88 180 PRO A C 1
ATOM 1436 O O . PRO A 1 180 ? 45.973 -2.714 -56.913 1.00 89.88 180 PRO A O 1
ATOM 1439 N N . PHE A 1 181 ? 46.427 -0.896 -55.677 1.00 86.62 181 PHE A N 1
ATOM 1440 C CA . PHE A 1 181 ? 47.877 -1.018 -55.746 1.00 86.62 181 PHE A CA 1
ATOM 1441 C C . PHE A 1 181 ? 48.399 -1.846 -54.567 1.00 86.62 181 PHE A C 1
ATOM 1443 O O . PHE A 1 181 ? 47.847 -1.731 -53.466 1.00 86.62 181 PHE A O 1
ATOM 1450 N N . PRO A 1 182 ? 49.462 -2.650 -54.769 1.00 79.94 182 PRO A N 1
ATOM 1451 C CA . PRO A 1 182 ? 50.084 -3.419 -53.698 1.00 79.94 182 PRO A CA 1
ATOM 1452 C C . PRO A 1 182 ? 50.509 -2.508 -52.545 1.00 79.94 182 PRO A C 1
ATOM 1454 O O . PRO A 1 182 ? 50.734 -1.307 -52.722 1.00 79.94 182 PRO A O 1
ATOM 1457 N N . PHE A 1 183 ? 50.561 -3.074 -51.343 1.00 76.75 183 PHE A N 1
ATOM 1458 C CA . PHE A 1 183 ? 50.939 -2.327 -50.154 1.00 76.75 183 PHE A CA 1
ATOM 1459 C C . PHE A 1 183 ? 52.372 -1.816 -50.305 1.00 76.75 183 PHE A C 1
ATOM 1461 O O . PHE A 1 183 ? 53.285 -2.609 -50.524 1.00 76.75 183 PHE A O 1
ATOM 1468 N N . GLN A 1 184 ? 52.557 -0.504 -50.214 1.00 67.81 184 GLN A N 1
ATOM 1469 C CA . GLN A 1 184 ? 53.882 0.099 -50.157 1.00 67.81 184 GLN A CA 1
ATOM 1470 C C . GLN A 1 184 ? 54.166 0.413 -48.686 1.00 67.81 184 GLN A C 1
ATOM 1472 O O . GLN A 1 184 ? 53.435 1.184 -48.060 1.00 67.81 184 GLN A O 1
ATOM 1477 N N . GLU A 1 185 ? 55.160 -0.267 -48.114 1.00 63.66 185 GLU A N 1
ATOM 1478 C CA . GLU A 1 185 ? 55.756 0.120 -46.833 1.00 63.66 185 GLU A CA 1
ATOM 1479 C C . GLU A 1 185 ? 56.602 1.377 -47.079 1.00 63.66 185 GLU A C 1
ATOM 1481 O O . GLU A 1 185 ? 57.417 1.390 -48.002 1.00 63.66 185 GLU A O 1
ATOM 1486 N N . ASP A 1 186 ? 56.328 2.441 -46.316 1.00 60.03 186 ASP A N 1
ATOM 1487 C CA . ASP A 1 186 ? 57.234 3.590 -46.182 1.00 60.03 186 ASP A CA 1
ATOM 1488 C C . ASP A 1 186 ? 58.389 3.212 -45.242 1.00 60.03 186 ASP A C 1
ATOM 1490 O O . ASP A 1 186 ? 58.099 2.567 -44.204 1.00 60.03 186 ASP A O 1
#

Sequence (186 aa):
MRCSCRLYERNGIPCRHILWLCTCHGIDEIPSSLLGRRWLKEQVCDIGQSVQQIELSSVQIQDGRQIEMTKLWSDIHQTVAFVERAQLTNVVELCNSLKKFREEYKSCAETITKEQEFENLLGCKVLSEISIMPLKQAKNKGSGKRMLPSKNVVVAIASKSKWLCKNCKQLAHHDKRNCPFPFQED

Organism: Saponaria officinalis (NCBI:txid3572)